Protein AF-A0A7J9KTY6-F1 (afdb_monomer_lite)

Sequence (212 aa):
MNLLRGIGVPESNILMLLNHQPRPLLYDQVRLKEIVEEVKRMGFDSSTKKFIDAVIALSSMSKSTLEKKFDVYRRWGWSDQEIHEAFQRYPMCMAVSEDKIMAVMDFLVNKMGYSSTLVAKQSSILRQSLEKRIVPRALFARELLSQGFTVAGTELQFTHFPPERIQISSLGQVKRLVSEIHELQFRCFISSLELVLFMGGKPLQPLKVPIF

Radius of gyration: 20.95 Å; chains: 1; bounding box: 53×30×50 Å

InterPro domains:
  IPR003690 Transcription termination factor, mitochondrial/chloroplastic [PF02536] (2-149)
  IPR003690 Transcription termination factor, mitochondrial/chloroplastic [PTHR13068] (1-164)
  IPR003690 Transcription termination factor, mitochondrial/chloroplastic [SM00733] (15-45)
  IPR003690 Transcription termination factor, mitochondrial/chloroplastic [SM00733] (49-79)
  IPR003690 Transcription termination factor, mitochondrial/chloroplastic [SM00733] (84-115)
  IPR003690 Transcription termination factor, mitochondrial/chloroplastic [SM00733] (116-150)
  IPR038538 MTERF superfamily, mitochondrial/chloroplastic [G3DSA:1.25.70.10] (1-161)

Organism: Gossypium schwendimanii (NCBI:txid34291)

Foldseek 3Di:
DVVLVVLPQDPVLVVVCCVPPCPLVPDDPPVLVVQLVVLVVLPDDSPDNLSSQLSVLPSVDDPVLLVVVVVLLVVLVDDPVLQSQLCSVGVCLSVADSVLQVVQSCCVCVVLVDRSSLCSNQSVVSVDDCVPQVVVQSVVVVVCVVVPWDLPPPSDNVVDPDRLETEDADPVVVVVVLVVCVVVPCLVVCVPDQRFYDYPNDTDDGPPSDDD

pLDDT: mean 75.25, std 19.62, range [28.59, 97.56]

Structure (mmCIF, N/CA/C/O backbone):
data_AF-A0A7J9KTY6-F1
#
_entry.id   AF-A0A7J9KTY6-F1
#
loop_
_atom_site.group_PDB
_atom_site.id
_atom_site.type_symbol
_atom_site.label_atom_id
_atom_site.label_alt_id
_atom_site.label_comp_id
_atom_site.label_asym_id
_atom_site.label_entity_id
_atom_site.label_seq_id
_atom_site.pdbx_PDB_ins_code
_atom_site.Cartn_x
_atom_site.Cartn_y
_atom_site.Cartn_z
_atom_site.occupancy
_atom_site.B_iso_or_equiv
_atom_site.auth_seq_id
_atom_site.auth_comp_id
_atom_site.auth_asym_id
_atom_site.auth_atom_id
_atom_site.pdbx_PDB_model_num
ATOM 1 N N . MET A 1 1 ? -6.998 6.802 24.868 1.00 61.53 1 MET A N 1
ATOM 2 C CA . MET A 1 1 ? -5.687 6.227 25.258 1.00 61.53 1 MET A CA 1
ATOM 3 C C . MET A 1 1 ? -5.821 4.967 26.110 1.00 61.53 1 MET A C 1
ATOM 5 O O . MET A 1 1 ? -5.199 3.975 25.759 1.00 61.53 1 MET A O 1
ATOM 9 N N . ASN A 1 2 ? -6.677 4.950 27.143 1.00 74.62 2 ASN A N 1
ATOM 10 C CA . ASN A 1 2 ? -6.893 3.764 27.996 1.00 74.62 2 ASN A CA 1
ATOM 11 C C . ASN A 1 2 ? -7.281 2.495 27.220 1.00 74.62 2 ASN A C 1
ATOM 13 O O . ASN A 1 2 ? -6.837 1.411 27.575 1.00 74.62 2 ASN A O 1
ATOM 17 N N . LEU A 1 3 ? -8.034 2.636 26.122 1.00 79.81 3 LEU A N 1
ATOM 18 C CA . LEU A 1 3 ? -8.379 1.520 25.238 1.00 79.81 3 LEU A CA 1
ATOM 19 C C . LEU A 1 3 ? -7.140 0.812 24.660 1.00 79.81 3 LEU A C 1
ATOM 21 O O . LEU A 1 3 ? -7.046 -0.404 24.754 1.00 79.81 3 LEU A O 1
ATOM 25 N N . LEU A 1 4 ? -6.187 1.560 24.090 1.00 81.44 4 LEU A N 1
ATOM 26 C CA . LEU A 1 4 ? -4.990 0.988 23.455 1.00 81.44 4 LEU A CA 1
ATOM 27 C C . LEU A 1 4 ? -4.045 0.359 24.485 1.00 81.44 4 LEU A C 1
ATOM 29 O O . LEU A 1 4 ? -3.486 -0.708 24.247 1.00 81.44 4 LEU A O 1
ATOM 33 N N . ARG A 1 5 ? -3.920 0.984 25.660 1.00 83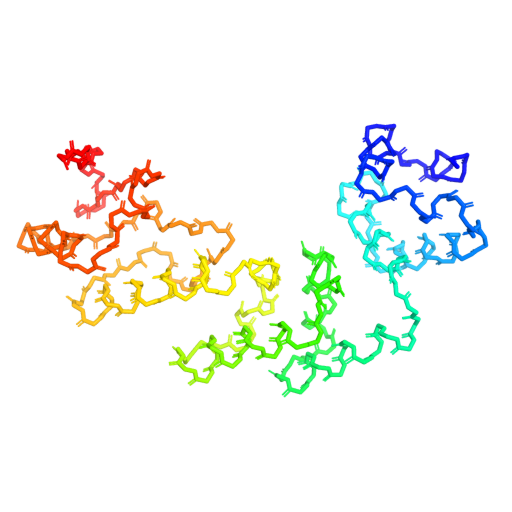.31 5 ARG A N 1
ATOM 34 C CA . ARG A 1 5 ? -3.140 0.420 26.765 1.00 83.31 5 ARG A CA 1
ATOM 35 C C . ARG A 1 5 ? -3.780 -0.865 27.306 1.00 83.31 5 ARG A C 1
ATOM 37 O O . ARG A 1 5 ? -3.078 -1.837 27.550 1.00 83.31 5 ARG A O 1
ATOM 44 N N . GLY A 1 6 ? -5.111 -0.901 27.423 1.00 81.31 6 GLY A N 1
ATOM 45 C CA . GLY A 1 6 ? -5.862 -2.065 27.906 1.00 81.31 6 GLY A CA 1
ATOM 46 C C . GLY A 1 6 ? -5.817 -3.287 26.984 1.00 81.31 6 GLY A C 1
ATOM 47 O O . GLY A 1 6 ? -6.008 -4.403 27.450 1.00 81.31 6 GLY A O 1
ATOM 48 N N . ILE A 1 7 ? -5.526 -3.100 25.694 1.00 82.19 7 ILE A N 1
ATOM 49 C CA . ILE A 1 7 ? -5.339 -4.195 24.724 1.00 82.19 7 ILE A CA 1
ATOM 50 C C . ILE A 1 7 ? -3.858 -4.563 24.518 1.00 82.19 7 ILE A C 1
ATOM 52 O O . ILE A 1 7 ? -3.542 -5.293 23.583 1.00 82.19 7 ILE A O 1
ATOM 56 N N . GLY A 1 8 ? -2.948 -4.036 25.345 1.00 82.06 8 GLY A N 1
ATOM 57 C CA . GLY A 1 8 ? -1.529 -4.391 25.307 1.00 82.06 8 GLY A CA 1
ATOM 58 C C . GLY A 1 8 ? -0.705 -3.704 24.214 1.00 82.06 8 GLY A C 1
ATOM 59 O O . GLY A 1 8 ? 0.365 -4.204 23.875 1.00 82.06 8 GLY A O 1
ATOM 60 N N . VAL A 1 9 ? -1.157 -2.572 23.656 1.00 85.00 9 VAL A N 1
ATOM 61 C CA . VAL A 1 9 ? -0.302 -1.774 22.759 1.00 85.00 9 VAL A CA 1
ATOM 62 C C . VAL A 1 9 ? 0.837 -1.140 23.574 1.00 85.00 9 VAL A C 1
ATOM 64 O O . VAL A 1 9 ? 0.553 -0.451 24.557 1.00 85.00 9 VAL A O 1
ATOM 67 N N . PRO A 1 10 ? 2.112 -1.299 23.163 1.00 87.00 10 PRO A N 1
ATOM 68 C CA . PRO A 1 10 ? 3.249 -0.674 23.832 1.00 87.00 10 PRO A CA 1
ATOM 69 C C . PRO A 1 10 ? 3.149 0.854 23.873 1.00 87.00 10 PRO A C 1
ATOM 71 O O . PRO A 1 10 ? 2.723 1.488 22.907 1.00 87.00 10 PRO A O 1
ATOM 74 N N . GLU A 1 11 ? 3.624 1.473 24.953 1.00 85.25 11 GLU A N 1
ATOM 75 C CA . GLU A 1 11 ? 3.553 2.932 25.121 1.00 85.25 11 GLU A CA 1
ATOM 76 C C . GLU A 1 11 ? 4.295 3.683 23.994 1.00 85.25 11 GLU A C 1
ATOM 78 O O . GLU A 1 11 ? 3.809 4.694 23.492 1.00 85.25 11 GLU A O 1
ATOM 83 N N . SER A 1 12 ? 5.416 3.142 23.502 1.00 85.31 12 SER A N 1
ATOM 84 C CA . SER A 1 12 ? 6.156 3.681 22.347 1.00 85.31 12 SER A CA 1
ATOM 85 C C . SER A 1 12 ? 5.311 3.746 21.067 1.00 85.31 12 SER A C 1
ATOM 87 O O . SER A 1 12 ? 5.390 4.713 20.309 1.00 85.31 12 SER A O 1
ATOM 89 N N . ASN A 1 13 ? 4.455 2.749 20.848 1.00 81.62 13 ASN A N 1
ATOM 90 C CA . ASN A 1 13 ? 3.532 2.676 19.719 1.00 81.62 13 ASN A CA 1
ATOM 91 C C . ASN A 1 13 ? 2.362 3.663 19.879 1.00 81.62 13 ASN A C 1
ATOM 93 O O . ASN A 1 13 ? 1.929 4.277 18.903 1.00 81.62 13 ASN A O 1
ATOM 97 N N . ILE A 1 14 ? 1.886 3.875 21.110 1.00 83.00 14 ILE A N 1
ATOM 98 C CA . ILE A 1 14 ? 0.871 4.894 21.420 1.00 83.00 14 ILE A CA 1
ATOM 99 C C . ILE A 1 14 ? 1.431 6.303 21.166 1.00 83.00 14 ILE A C 1
ATOM 101 O O . ILE A 1 14 ? 0.763 7.124 20.537 1.00 83.00 14 ILE A O 1
ATOM 105 N N . LEU A 1 15 ? 2.673 6.572 21.580 1.00 84.00 15 LEU A N 1
ATOM 106 C CA . LEU A 1 15 ? 3.363 7.835 21.292 1.00 84.00 15 LEU A CA 1
ATOM 107 C C . LEU A 1 15 ? 3.559 8.048 19.786 1.00 84.00 15 LEU A C 1
ATOM 109 O O . LEU A 1 15 ? 3.347 9.149 19.280 1.00 84.00 15 LEU A O 1
ATOM 113 N N . MET A 1 16 ? 3.901 6.990 19.047 1.00 78.31 16 MET A N 1
ATOM 114 C CA . MET A 1 16 ? 4.006 7.038 17.588 1.00 78.31 16 MET A CA 1
ATOM 115 C C . MET A 1 16 ? 2.672 7.430 16.932 1.00 78.31 16 MET A C 1
ATOM 117 O O . MET A 1 16 ? 2.651 8.293 16.053 1.00 78.31 16 MET A O 1
ATOM 121 N N . LEU A 1 17 ? 1.557 6.851 17.387 1.00 77.31 17 LEU A N 1
ATOM 122 C CA . LEU A 1 17 ? 0.218 7.211 16.918 1.00 77.31 17 LEU A CA 1
ATOM 123 C C . LEU A 1 17 ? -0.104 8.688 17.189 1.00 77.31 17 LEU A C 1
ATOM 125 O O . LEU A 1 17 ? -0.587 9.380 16.295 1.00 77.31 17 LEU A O 1
ATOM 129 N N . LEU A 1 18 ? 0.202 9.182 18.392 1.00 79.38 18 LEU A N 1
ATOM 130 C CA . LEU A 1 18 ? -0.029 10.579 18.773 1.00 79.38 18 LEU A CA 1
ATOM 131 C C . LEU A 1 18 ? 0.755 11.563 17.903 1.00 79.38 18 LEU A C 1
ATOM 133 O O . LEU A 1 18 ? 0.202 12.577 17.484 1.00 79.38 18 LEU A O 1
ATOM 137 N N . ASN A 1 19 ? 2.013 11.240 17.604 1.00 76.94 19 ASN A N 1
ATOM 138 C CA . ASN A 1 19 ? 2.888 12.105 16.819 1.00 76.94 19 ASN A CA 1
ATOM 139 C C . ASN A 1 19 ? 2.542 12.108 15.325 1.00 76.94 19 ASN A C 1
ATOM 141 O O . ASN A 1 19 ? 2.694 13.133 14.665 1.00 76.94 19 ASN A O 1
ATOM 145 N N . HIS A 1 20 ? 2.090 10.980 14.771 1.00 70.44 20 HIS A N 1
ATOM 146 C CA . HIS A 1 20 ? 1.785 10.892 13.341 1.00 70.44 20 HIS A CA 1
ATOM 147 C C . HIS A 1 20 ? 0.350 11.275 13.002 1.00 70.44 20 HIS A C 1
ATOM 149 O O . HIS A 1 20 ? 0.117 11.950 11.999 1.00 70.44 20 HIS A O 1
ATOM 155 N N . GLN A 1 21 ? -0.619 10.827 13.798 1.00 72.25 21 GLN A N 1
ATOM 156 C CA . GLN A 1 21 ? -2.028 11.026 13.495 1.00 72.25 21 GLN A CA 1
ATOM 157 C C . GLN A 1 21 ? -2.864 10.990 14.783 1.00 72.25 21 GLN A C 1
ATOM 159 O O . GLN A 1 21 ? -3.448 9.958 15.105 1.00 72.25 21 GLN A O 1
ATOM 16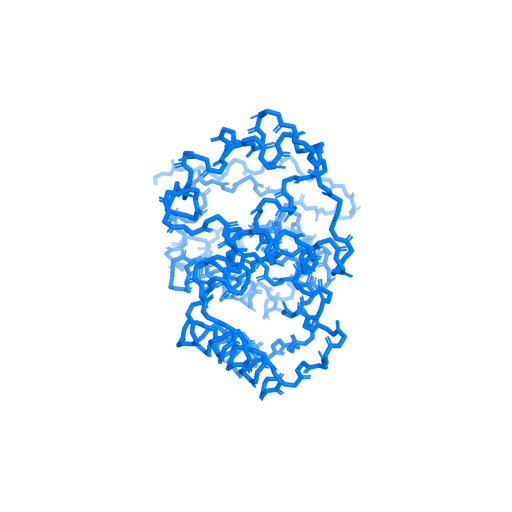4 N N . PRO A 1 22 ? -2.989 12.118 15.510 1.00 71.81 22 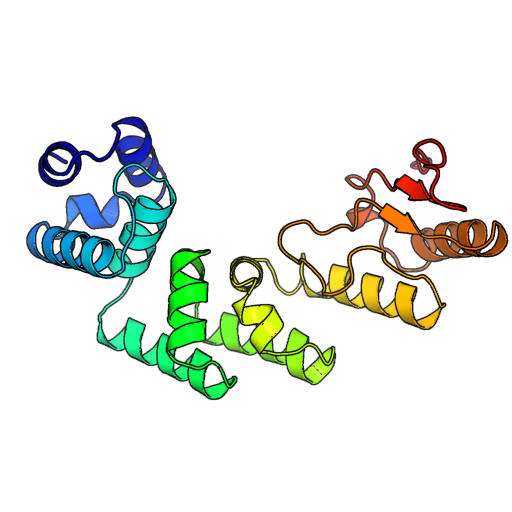PRO A N 1
ATOM 165 C CA . PRO A 1 22 ? -3.730 12.153 16.771 1.00 71.81 22 PRO A CA 1
ATOM 166 C C . PRO A 1 22 ? -5.252 12.125 16.569 1.00 71.81 22 PRO A C 1
ATOM 168 O O . PRO A 1 22 ? -5.988 11.752 17.477 1.00 71.81 22 PRO A O 1
ATOM 171 N N . ARG A 1 23 ? -5.749 12.490 15.376 1.00 73.75 23 ARG A N 1
ATOM 172 C CA . ARG A 1 23 ? -7.190 12.657 15.087 1.00 73.75 23 ARG A CA 1
ATOM 173 C C . ARG A 1 23 ? -8.071 11.457 15.486 1.00 73.75 23 ARG A C 1
ATOM 175 O O . ARG A 1 23 ? -9.104 11.701 16.106 1.00 73.75 23 ARG A O 1
ATOM 182 N N . PRO A 1 24 ? -7.694 10.191 15.211 1.00 65.25 24 PRO A N 1
ATOM 183 C CA . PRO A 1 24 ? -8.485 9.020 15.598 1.00 65.25 24 PRO A CA 1
ATOM 184 C C . PRO A 1 24 ? -8.684 8.883 17.111 1.00 65.25 24 PRO A C 1
ATOM 186 O O . PRO A 1 24 ? -9.676 8.317 17.552 1.00 65.25 24 PRO A O 1
ATOM 189 N N . LEU A 1 25 ? -7.751 9.407 17.914 1.00 67.38 25 LEU A N 1
ATOM 190 C CA . LEU A 1 25 ? -7.814 9.359 19.375 1.00 67.38 25 LEU A CA 1
ATOM 191 C C . LEU A 1 25 ? -8.697 10.461 19.970 1.00 67.38 25 LEU A C 1
ATOM 193 O O . LEU A 1 25 ? -9.075 10.356 21.137 1.00 67.38 25 LEU A O 1
ATOM 197 N N . LEU A 1 26 ? -8.986 11.509 19.193 1.00 69.88 26 LEU A N 1
ATOM 198 C CA . LEU A 1 26 ? -9.636 12.731 19.665 1.00 69.88 26 LEU A CA 1
ATOM 199 C C . LEU A 1 26 ? -11.140 12.778 19.377 1.00 69.88 26 LEU A C 1
ATOM 201 O O . LEU A 1 26 ? -11.860 13.414 20.136 1.00 69.88 26 LEU A O 1
ATOM 205 N N . TYR A 1 27 ? -11.615 12.133 18.306 1.00 63.59 27 TYR A N 1
ATOM 206 C CA . TYR A 1 27 ? -12.976 12.373 17.803 1.00 63.59 27 TYR A CA 1
ATOM 207 C C . TYR A 1 27 ? -13.979 11.232 18.003 1.00 63.59 27 TYR A C 1
ATOM 209 O O . TYR A 1 27 ? -15.167 11.515 18.112 1.00 63.59 27 TYR A O 1
ATOM 217 N N . ASP A 1 28 ? -13.559 9.962 18.049 1.00 74.50 28 ASP A N 1
ATOM 218 C CA . ASP A 1 28 ? -14.527 8.855 18.047 1.00 74.50 28 ASP A CA 1
ATOM 219 C C . ASP A 1 28 ? -13.975 7.578 18.701 1.00 74.50 28 ASP A C 1
ATOM 221 O O . ASP A 1 28 ? -13.312 6.752 18.068 1.00 74.50 28 ASP A O 1
ATOM 225 N N . GLN A 1 29 ? -14.248 7.412 20.000 1.00 79.94 29 GLN A N 1
ATOM 226 C CA . GLN A 1 29 ? -13.807 6.232 20.753 1.00 79.94 29 GLN A CA 1
ATOM 227 C C . GLN A 1 29 ? -14.548 4.951 20.353 1.00 79.94 29 GLN A C 1
ATOM 229 O O . GLN A 1 29 ? -13.969 3.867 20.459 1.00 79.94 29 GLN A O 1
ATOM 234 N N . VAL A 1 30 ? -15.801 5.059 19.895 1.00 85.00 30 VAL A N 1
ATOM 235 C CA . VAL A 1 30 ? -16.607 3.903 19.477 1.00 85.00 30 VAL A CA 1
ATOM 236 C C . VAL A 1 30 ? -16.034 3.344 18.183 1.00 85.00 30 VAL A C 1
ATOM 238 O O . VAL A 1 30 ? -15.648 2.176 18.133 1.00 85.00 30 VAL A O 1
ATOM 241 N N . ARG A 1 31 ? -15.845 4.198 17.176 1.00 83.94 31 ARG A N 1
ATOM 242 C CA . ARG A 1 31 ? -15.228 3.808 15.907 1.00 83.94 31 ARG A CA 1
ATOM 243 C C . ARG A 1 31 ? -13.789 3.346 16.080 1.00 83.94 31 ARG A C 1
ATOM 245 O O . ARG A 1 31 ? -13.378 2.392 15.425 1.00 83.94 31 ARG A O 1
ATOM 252 N N . LEU A 1 32 ? -13.015 3.974 16.968 1.00 86.06 32 LEU A N 1
ATOM 253 C CA . LEU A 1 32 ? -11.663 3.505 17.270 1.00 86.06 32 LEU A CA 1
ATOM 254 C C . LEU A 1 32 ? -11.680 2.074 17.822 1.00 86.06 32 LEU A C 1
ATOM 256 O O . LEU A 1 32 ? -10.848 1.265 17.419 1.00 86.06 32 LEU A O 1
ATOM 260 N N . LYS A 1 33 ? -12.630 1.744 18.707 1.00 88.69 33 LYS A N 1
ATOM 261 C CA . LYS A 1 33 ? -12.798 0.382 19.225 1.00 88.69 33 LYS A CA 1
ATOM 262 C C . LYS A 1 33 ? -13.170 -0.598 18.115 1.00 88.69 33 LYS A C 1
ATOM 264 O O . LYS A 1 33 ? -12.564 -1.661 18.037 1.00 88.69 33 LYS A O 1
ATOM 269 N N . GLU A 1 34 ? -14.097 -0.236 17.232 1.00 90.56 34 GLU A N 1
ATOM 270 C CA . GLU A 1 34 ? -14.452 -1.071 16.078 1.00 90.56 34 GLU A CA 1
ATOM 271 C C . GLU A 1 34 ? -13.252 -1.344 15.164 1.00 90.56 34 GLU A C 1
ATOM 273 O O . GLU A 1 34 ? -13.030 -2.488 14.774 1.00 90.56 34 GLU A O 1
ATOM 278 N N . ILE A 1 35 ? -12.456 -0.313 14.862 1.00 90.75 35 ILE A N 1
ATOM 279 C CA . ILE A 1 35 ? -11.243 -0.434 14.042 1.00 90.75 35 ILE A CA 1
ATOM 280 C C . ILE A 1 35 ? -10.215 -1.327 14.728 1.00 90.75 35 ILE A C 1
ATOM 282 O O . ILE A 1 35 ? -9.640 -2.194 14.085 1.00 90.75 35 ILE A O 1
ATOM 286 N N . VAL A 1 36 ? -9.976 -1.131 16.024 1.00 90.75 36 VAL A N 1
ATOM 287 C CA . VAL A 1 36 ? -9.040 -1.953 16.800 1.00 90.75 36 VAL A CA 1
ATOM 288 C C . VAL A 1 36 ? -9.427 -3.429 16.743 1.00 90.75 36 VAL A C 1
ATOM 290 O O . VAL A 1 36 ? -8.566 -4.275 16.507 1.00 90.75 36 VAL A O 1
ATOM 293 N N . GLU A 1 37 ? -10.707 -3.746 16.936 1.00 91.69 37 GLU A N 1
ATOM 294 C CA . GLU A 1 37 ? -11.184 -5.129 16.877 1.00 91.69 37 GLU A CA 1
ATOM 295 C C . GLU A 1 37 ? -11.129 -5.695 15.452 1.00 91.69 37 GLU A C 1
ATOM 297 O O . GLU A 1 37 ? -10.795 -6.862 15.271 1.00 91.69 37 GLU A O 1
ATOM 302 N N . GLU A 1 38 ? -11.370 -4.872 14.430 1.00 91.38 38 GLU A N 1
ATOM 303 C CA . GLU A 1 38 ? -11.189 -5.270 13.030 1.00 91.38 38 GLU A CA 1
ATOM 304 C C . GLU A 1 38 ? -9.722 -5.575 12.703 1.00 91.38 38 GLU A C 1
ATOM 306 O O . GLU A 1 38 ? -9.416 -6.626 12.147 1.00 91.38 38 GLU A O 1
ATOM 311 N N . VAL A 1 39 ? -8.791 -4.712 13.111 1.00 92.94 39 VAL A N 1
ATOM 312 C CA . VAL A 1 39 ? -7.350 -4.917 12.900 1.00 92.94 39 VAL A CA 1
ATOM 313 C C . VAL A 1 39 ? -6.871 -6.195 13.603 1.00 92.94 39 VAL A C 1
ATOM 315 O O . VAL A 1 39 ? -6.078 -6.944 13.034 1.00 92.94 39 VAL A O 1
ATOM 318 N N . LYS A 1 40 ? -7.393 -6.508 14.797 1.00 91.88 40 LYS A N 1
ATOM 319 C CA . LYS A 1 40 ? -7.132 -7.798 15.459 1.00 91.88 40 LYS A CA 1
ATOM 320 C C . LYS A 1 40 ? -7.692 -8.980 14.667 1.00 91.88 40 LYS A C 1
ATOM 322 O O . LYS A 1 40 ? -6.979 -9.961 14.478 1.00 91.88 40 LYS A O 1
ATOM 327 N N . ARG A 1 41 ? -8.939 -8.892 14.182 1.00 92.31 41 ARG A N 1
ATOM 328 C CA . ARG A 1 41 ? -9.552 -9.934 13.332 1.00 92.31 41 ARG A CA 1
ATOM 329 C C . ARG A 1 41 ? -8.746 -10.190 12.061 1.00 92.31 41 ARG A C 1
ATOM 331 O O . ARG A 1 41 ? -8.640 -11.331 11.634 1.00 92.31 41 ARG A O 1
ATOM 338 N N . MET A 1 42 ? -8.136 -9.149 11.499 1.00 89.69 42 MET A N 1
ATOM 339 C CA . MET A 1 42 ? -7.243 -9.240 10.340 1.00 89.69 42 MET A CA 1
ATOM 340 C C . MET A 1 42 ? -5.859 -9.841 10.663 1.00 89.69 42 MET A C 1
ATOM 342 O O . MET A 1 42 ? -5.012 -9.917 9.774 1.00 89.69 42 MET A O 1
ATOM 346 N N . GLY A 1 43 ? -5.610 -10.265 11.907 1.00 91.19 43 GLY A N 1
ATOM 347 C CA . GLY A 1 43 ? -4.411 -11.009 12.303 1.00 91.19 43 GLY A CA 1
ATOM 348 C C . GLY A 1 43 ? -3.205 -10.148 12.682 1.00 91.19 43 GLY A C 1
ATOM 349 O O . GLY A 1 43 ? -2.091 -10.662 12.761 1.00 91.19 43 GLY A O 1
ATOM 350 N N . PHE A 1 44 ? -3.384 -8.845 12.915 1.00 93.00 44 PHE A N 1
ATOM 351 C CA . PHE A 1 44 ? -2.281 -7.993 13.362 1.00 93.00 44 PHE A CA 1
ATOM 352 C C . PHE A 1 44 ? -1.998 -8.175 14.855 1.00 93.00 44 PHE A C 1
ATOM 354 O O . PHE A 1 44 ? -2.883 -8.020 15.695 1.00 93.00 44 PHE A O 1
ATOM 361 N N . ASP A 1 45 ? -0.727 -8.396 15.186 1.00 90.56 45 ASP A N 1
ATOM 362 C CA . ASP A 1 45 ? -0.245 -8.383 16.566 1.00 90.56 45 ASP A CA 1
ATOM 363 C C . ASP A 1 45 ? -0.182 -6.944 17.105 1.00 90.56 45 ASP A C 1
ATOM 365 O O . ASP A 1 45 ? 0.569 -6.107 16.586 1.00 90.56 45 ASP A O 1
ATOM 369 N N . SER A 1 46 ? -0.937 -6.681 18.178 1.00 89.44 46 SER A N 1
ATOM 370 C CA . SER A 1 46 ? -1.041 -5.394 18.878 1.00 89.44 46 SER A CA 1
ATOM 371 C C . SER A 1 46 ? 0.280 -4.855 19.424 1.00 89.44 46 SER A C 1
ATOM 373 O O . SER A 1 46 ? 0.396 -3.650 19.663 1.00 89.44 46 SER A O 1
ATOM 375 N N . SER A 1 47 ? 1.291 -5.710 19.588 1.00 87.50 47 SER A N 1
ATOM 376 C CA . SER A 1 47 ? 2.634 -5.307 20.006 1.00 87.50 47 SER A CA 1
ATOM 377 C C . SER A 1 47 ? 3.431 -4.613 18.890 1.00 87.50 47 SER A C 1
ATOM 379 O O . SER A 1 47 ? 4.385 -3.874 19.147 1.00 87.50 47 SER A O 1
ATOM 381 N N . THR A 1 48 ? 3.032 -4.801 17.629 1.00 88.38 48 THR A N 1
ATOM 382 C CA . THR A 1 48 ? 3.830 -4.389 16.472 1.00 88.38 48 THR A CA 1
ATOM 383 C C . THR A 1 48 ? 3.490 -2.987 15.978 1.00 88.38 48 THR A C 1
ATOM 385 O O . THR A 1 48 ? 2.357 -2.516 16.055 1.00 88.38 48 THR A O 1
ATOM 388 N N . LYS A 1 49 ? 4.465 -2.330 15.342 1.00 87.00 49 LYS A N 1
ATOM 389 C CA . LYS A 1 49 ? 4.223 -1.074 14.616 1.00 87.00 49 LYS A CA 1
ATOM 390 C C . LYS A 1 49 ? 3.168 -1.228 13.512 1.00 87.00 49 LYS A C 1
ATOM 392 O O . LYS A 1 49 ? 2.384 -0.312 13.285 1.00 87.00 49 LYS A O 1
ATOM 397 N N . LYS A 1 50 ? 3.122 -2.390 12.849 1.00 91.12 50 LYS A N 1
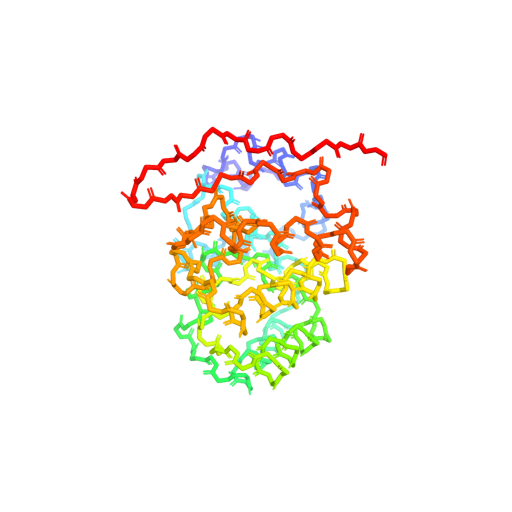ATOM 398 C CA . LYS A 1 50 ? 2.154 -2.670 11.778 1.00 91.12 50 LYS A CA 1
ATOM 399 C C . LYS A 1 50 ? 0.711 -2.569 12.267 1.00 91.12 50 LYS A C 1
ATOM 401 O O . LYS A 1 50 ? -0.130 -2.064 11.537 1.00 91.12 50 LYS A O 1
ATOM 406 N N . PHE A 1 51 ? 0.439 -2.967 13.508 1.00 91.44 51 PHE A N 1
ATOM 407 C CA . PHE A 1 51 ? -0.875 -2.774 14.114 1.00 91.44 51 PHE A CA 1
ATOM 408 C C . PHE A 1 51 ? -1.267 -1.294 14.170 1.00 91.44 51 PHE A C 1
ATOM 410 O O . PHE A 1 51 ? -2.375 -0.931 13.785 1.00 91.44 51 PHE A O 1
ATOM 417 N N . ILE A 1 52 ? -0.342 -0.420 14.572 1.00 89.25 52 ILE A N 1
ATOM 418 C CA . ILE A 1 52 ? -0.588 1.027 14.599 1.00 89.25 52 ILE A CA 1
ATOM 419 C C . ILE A 1 52 ? -0.774 1.587 13.197 1.00 89.25 52 ILE A C 1
ATOM 421 O O . ILE A 1 52 ? -1.721 2.334 12.972 1.00 89.25 52 ILE A O 1
ATOM 425 N N . ASP A 1 53 ? 0.075 1.197 12.248 1.00 89.81 53 ASP A N 1
ATOM 426 C CA . ASP A 1 53 ? -0.061 1.612 10.852 1.00 89.81 53 ASP A CA 1
ATOM 427 C C . ASP A 1 53 ? -1.430 1.193 10.276 1.00 89.81 53 ASP A C 1
ATOM 429 O O . ASP A 1 53 ? -2.061 1.974 9.565 1.00 89.81 53 ASP A O 1
ATOM 433 N N . ALA A 1 54 ? -1.935 0.004 10.626 1.00 93.00 54 ALA A N 1
ATOM 434 C CA . ALA A 1 54 ? -3.262 -0.468 10.225 1.00 93.00 54 ALA A CA 1
ATOM 435 C C . ALA A 1 54 ? -4.391 0.342 10.876 1.00 93.00 54 ALA A C 1
ATOM 437 O O . ALA A 1 54 ? -5.308 0.786 10.182 1.00 93.00 54 ALA A O 1
ATOM 438 N N . VAL A 1 55 ? -4.298 0.613 12.182 1.00 90.81 55 VAL A N 1
ATOM 439 C CA . VAL A 1 55 ? -5.257 1.476 12.890 1.00 90.81 55 VAL A CA 1
ATOM 440 C C . VAL A 1 55 ? -5.276 2.880 12.278 1.00 90.81 55 VAL A C 1
ATOM 442 O O . VAL A 1 55 ? -6.352 3.430 12.043 1.00 90.81 55 VAL A O 1
ATOM 445 N N . ILE A 1 56 ? -4.115 3.458 11.956 1.00 88.12 56 ILE A N 1
ATOM 446 C CA . ILE A 1 56 ? -4.003 4.766 11.290 1.00 88.12 56 ILE A CA 1
ATOM 447 C C . ILE A 1 56 ? -4.644 4.723 9.902 1.00 88.12 56 ILE A C 1
ATOM 449 O O . ILE A 1 56 ? -5.446 5.599 9.570 1.00 88.12 56 ILE A O 1
ATOM 453 N N . ALA A 1 57 ? -4.327 3.705 9.101 1.00 90.62 57 ALA A N 1
ATOM 454 C CA . ALA A 1 57 ? -4.871 3.569 7.758 1.00 90.62 57 ALA A CA 1
ATOM 455 C C . ALA A 1 57 ? -6.404 3.506 7.796 1.00 90.62 57 ALA A C 1
ATOM 457 O O . ALA A 1 57 ? -7.061 4.343 7.178 1.00 90.62 57 ALA A O 1
ATOM 458 N N . LEU A 1 58 ? -6.984 2.601 8.588 1.00 91.00 58 LEU A N 1
ATOM 459 C CA . LEU A 1 58 ? -8.437 2.415 8.645 1.00 91.00 58 LEU A CA 1
ATOM 460 C C . LEU A 1 58 ? -9.170 3.587 9.310 1.00 91.00 58 LEU A C 1
ATOM 462 O O . LEU A 1 58 ? -10.277 3.937 8.908 1.00 91.00 58 LEU A O 1
ATOM 466 N N . SER A 1 59 ? -8.555 4.254 10.286 1.00 87.94 59 SER A N 1
ATOM 467 C CA . SER A 1 59 ? -9.162 5.431 10.929 1.00 87.94 59 SER A CA 1
ATOM 468 C C . SER A 1 59 ? -9.231 6.660 10.028 1.00 87.94 59 SER A C 1
ATOM 470 O O . SER A 1 59 ? -10.059 7.543 10.258 1.00 87.94 59 SER A O 1
ATOM 472 N N . SER A 1 60 ? -8.415 6.712 8.974 1.00 84.94 60 SER A N 1
ATOM 473 C CA . SER A 1 60 ? -8.418 7.817 8.015 1.00 84.94 60 SER A CA 1
ATOM 474 C C . SER A 1 60 ? -9.556 7.762 6.988 1.00 84.94 60 SER A C 1
ATOM 476 O O . SER A 1 60 ? -9.733 8.722 6.240 1.00 84.94 60 SER A O 1
ATOM 478 N N . MET A 1 61 ? -10.345 6.680 6.943 1.00 87.94 61 MET A N 1
ATOM 479 C CA . MET A 1 61 ? -11.348 6.474 5.894 1.00 87.94 61 MET A CA 1
ATOM 480 C C . MET A 1 61 ? -12.601 5.739 6.377 1.00 87.94 61 MET A C 1
ATOM 482 O O . MET A 1 61 ? -12.607 5.090 7.421 1.00 87.94 61 MET A O 1
ATOM 486 N N . SER A 1 62 ? -13.697 5.874 5.632 1.00 88.94 62 SER A N 1
ATOM 487 C CA . SER A 1 62 ? -14.932 5.126 5.901 1.00 88.94 62 SER A CA 1
ATOM 488 C C . SER A 1 62 ? -14.837 3.687 5.377 1.00 88.94 62 SER A C 1
ATOM 490 O O . SER A 1 62 ? -14.023 3.410 4.497 1.00 88.94 62 SER A O 1
ATOM 492 N N . LYS A 1 63 ? -15.715 2.786 5.844 1.00 88.44 63 LYS A N 1
ATOM 493 C CA . LYS A 1 63 ? -15.834 1.425 5.282 1.00 88.44 63 LYS A CA 1
ATOM 494 C C . LYS A 1 63 ? -16.117 1.452 3.773 1.00 88.44 63 LYS A C 1
ATOM 496 O O . LYS A 1 63 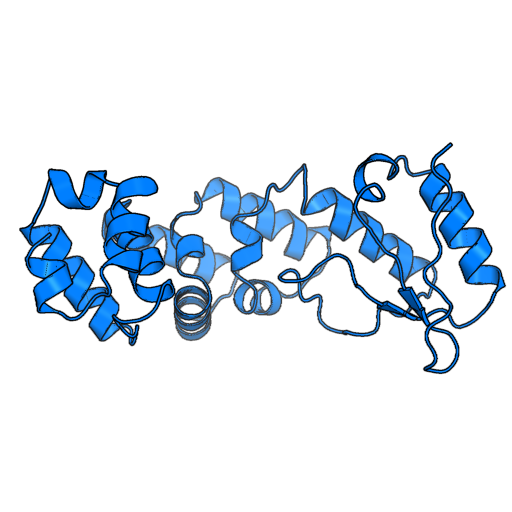? -15.475 0.736 3.023 1.00 88.44 63 LYS A O 1
ATOM 501 N N . SER A 1 64 ? -16.992 2.352 3.312 1.00 92.06 64 SER A N 1
ATOM 502 C CA . SER A 1 64 ? -17.269 2.526 1.875 1.00 92.06 64 SER A CA 1
ATOM 503 C C . SER A 1 64 ? -16.025 2.955 1.089 1.00 92.06 64 SER A C 1
ATOM 505 O O . SER A 1 64 ? -15.794 2.480 -0.018 1.00 92.06 64 SER A O 1
ATOM 507 N N . THR A 1 65 ? -15.198 3.832 1.661 1.00 92.62 65 THR A N 1
ATOM 508 C CA . THR A 1 65 ? -13.931 4.242 1.042 1.00 92.62 65 THR A CA 1
ATOM 509 C C . THR A 1 65 ? -12.928 3.089 0.992 1.00 92.62 65 THR A C 1
ATOM 511 O O . THR A 1 65 ? -12.193 2.979 0.018 1.00 92.62 65 THR A O 1
ATOM 514 N N . LEU A 1 66 ? -12.892 2.236 2.019 1.00 92.12 66 LEU A N 1
ATOM 515 C CA . LEU A 1 66 ? -12.042 1.047 2.032 1.00 92.12 66 LEU A CA 1
ATOM 516 C C . LEU A 1 66 ? -12.444 0.064 0.922 1.00 92.12 66 LEU A C 1
ATOM 518 O O . LEU A 1 66 ? -11.580 -0.353 0.158 1.00 92.12 66 LEU A O 1
ATOM 522 N N . GLU A 1 67 ? -13.740 -0.222 0.771 1.00 93.38 67 GLU A N 1
ATOM 523 C CA . GLU A 1 67 ? -14.238 -1.102 -0.298 1.00 93.38 67 GLU A CA 1
ATOM 524 C C . GLU A 1 67 ? -13.889 -0.571 -1.692 1.00 93.38 67 GLU A C 1
ATOM 526 O O . GLU A 1 67 ? -13.362 -1.310 -2.520 1.00 93.38 67 GLU A O 1
ATOM 531 N N . LYS A 1 68 ? -14.045 0.740 -1.929 1.00 94.81 68 LYS A N 1
ATOM 532 C CA . LYS A 1 68 ? -13.616 1.360 -3.196 1.00 94.81 68 LYS A CA 1
ATOM 533 C C . LYS A 1 68 ? -12.128 1.146 -3.480 1.00 94.81 68 LYS A C 1
ATOM 535 O O . LYS A 1 68 ? -11.746 0.933 -4.628 1.00 94.81 68 LYS A O 1
ATOM 540 N N . LYS A 1 69 ? -11.270 1.165 -2.453 1.00 93.38 69 LYS A N 1
ATOM 541 C CA . LYS A 1 69 ? -9.838 0.867 -2.623 1.00 93.38 69 LYS A CA 1
ATOM 542 C C . LYS A 1 69 ? -9.597 -0.595 -2.960 1.00 93.38 69 LYS A C 1
ATOM 544 O O . LYS A 1 69 ? -8.767 -0.867 -3.824 1.00 93.38 69 LYS A O 1
ATOM 549 N N . PHE A 1 70 ? -10.310 -1.520 -2.321 1.00 95.00 70 PHE A N 1
ATOM 550 C CA . PHE A 1 70 ? -10.250 -2.933 -2.693 1.00 95.00 70 PHE A CA 1
ATOM 551 C C . PHE A 1 70 ? -10.669 -3.134 -4.149 1.00 95.00 70 PHE A C 1
ATOM 553 O O . PHE A 1 70 ? -9.951 -3.800 -4.889 1.00 95.00 70 PHE A O 1
ATOM 560 N N . ASP A 1 71 ? -11.729 -2.467 -4.606 1.00 96.62 71 ASP A N 1
ATOM 561 C CA . ASP A 1 71 ? -12.156 -2.521 -6.006 1.00 96.62 71 ASP A CA 1
ATOM 562 C C . ASP A 1 71 ? -11.101 -1.973 -6.971 1.00 96.62 71 ASP A C 1
ATOM 564 O O . ASP A 1 71 ? -10.881 -2.547 -8.040 1.00 96.62 71 ASP A O 1
ATOM 568 N N . VAL A 1 72 ? -10.391 -0.902 -6.600 1.00 96.69 72 VAL A N 1
ATOM 569 C CA . VAL A 1 72 ? -9.254 -0.405 -7.390 1.00 96.69 72 VAL A CA 1
ATOM 570 C C . VAL A 1 72 ? -8.173 -1.479 -7.517 1.00 96.69 72 VAL A C 1
ATOM 572 O O . VAL A 1 72 ? -7.698 -1.719 -8.625 1.00 96.69 72 VAL A O 1
ATOM 575 N N . TYR A 1 73 ? -7.803 -2.163 -6.433 1.00 96.75 73 TYR A N 1
ATOM 576 C CA . TYR A 1 73 ? -6.812 -3.242 -6.500 1.00 96.75 73 TYR A CA 1
ATOM 577 C C . TYR A 1 73 ? -7.305 -4.446 -7.317 1.00 96.75 73 TYR A C 1
ATOM 579 O O . TYR A 1 73 ? -6.558 -4.960 -8.152 1.00 96.75 73 TYR A O 1
ATOM 587 N N . ARG A 1 74 ? -8.578 -4.838 -7.170 1.00 97.56 74 ARG A N 1
ATOM 588 C CA . ARG A 1 74 ? -9.207 -5.899 -7.978 1.00 97.56 74 ARG A CA 1
ATOM 589 C C . ARG A 1 74 ? -9.187 -5.575 -9.469 1.00 97.56 74 ARG A C 1
ATOM 591 O O . ARG A 1 74 ? -8.887 -6.443 -10.282 1.00 97.56 74 ARG A O 1
ATOM 598 N N . ARG A 1 75 ? -9.429 -4.315 -9.850 1.00 96.81 75 ARG A N 1
ATOM 599 C CA . ARG A 1 75 ? -9.321 -3.853 -11.248 1.00 96.81 75 ARG A CA 1
ATOM 600 C C . ARG A 1 75 ? -7.916 -4.000 -11.830 1.00 96.81 75 ARG A C 1
ATOM 602 O O . ARG A 1 75 ? -7.784 -4.131 -13.042 1.00 96.81 75 ARG A O 1
ATOM 609 N N . TRP A 1 76 ? -6.887 -3.988 -10.989 1.00 96.25 76 TRP A N 1
ATOM 610 C CA . TRP A 1 76 ? -5.508 -4.287 -11.379 1.00 96.25 76 TRP A CA 1
ATOM 611 C C . TRP A 1 76 ? -5.163 -5.779 -11.293 1.00 96.25 76 TRP A C 1
ATOM 613 O O . TRP A 1 76 ? -3.995 -6.150 -11.409 1.00 96.25 76 TRP A O 1
ATOM 623 N N . GLY A 1 77 ? -6.163 -6.641 -11.113 1.00 96.06 77 GLY A N 1
ATOM 624 C CA . GLY A 1 77 ? -6.017 -8.090 -11.120 1.00 96.06 77 GLY A CA 1
ATOM 625 C C . GLY A 1 77 ? -5.578 -8.692 -9.790 1.00 96.06 77 GLY A C 1
ATOM 626 O O . GLY A 1 77 ? -5.205 -9.859 -9.781 1.00 96.06 77 GLY A O 1
ATOM 627 N N . TRP A 1 78 ? -5.597 -7.936 -8.686 1.00 97.25 78 TRP A N 1
ATOM 628 C CA . TRP A 1 78 ? -5.303 -8.519 -7.375 1.00 97.25 78 TRP A CA 1
ATOM 629 C C . TRP A 1 78 ? -6.498 -9.338 -6.887 1.00 97.25 78 TRP A C 1
ATOM 631 O O . TRP A 1 78 ? -7.634 -8.862 -6.876 1.00 97.25 78 TRP A O 1
ATOM 641 N N . SER A 1 79 ? -6.225 -10.555 -6.436 1.00 97.19 79 SER A N 1
ATOM 642 C CA . SER A 1 79 ? -7.163 -11.370 -5.667 1.00 97.19 79 SER A CA 1
ATOM 643 C C . SER A 1 79 ? -7.393 -10.787 -4.268 1.00 97.19 79 SER A C 1
ATOM 645 O O . SER A 1 79 ? -6.548 -10.063 -3.734 1.00 97.19 79 SER A O 1
ATOM 647 N N . ASP A 1 80 ? -8.506 -11.147 -3.622 1.00 95.38 80 ASP A N 1
ATOM 648 C CA . ASP A 1 80 ? -8.767 -10.742 -2.230 1.00 95.38 80 ASP A CA 1
ATOM 649 C C . ASP A 1 80 ? -7.647 -11.209 -1.281 1.00 95.38 80 ASP A C 1
ATOM 651 O O . ASP A 1 80 ? -7.282 -10.494 -0.347 1.00 95.38 80 ASP A O 1
ATOM 655 N N . GLN A 1 81 ? -7.036 -12.364 -1.570 1.00 95.88 81 GLN A N 1
ATOM 656 C CA . GLN A 1 81 ? -5.877 -12.868 -0.837 1.00 95.88 81 GLN A CA 1
ATOM 657 C C . GLN A 1 81 ? -4.649 -11.962 -1.014 1.00 95.88 81 GLN A C 1
ATOM 659 O O . GLN A 1 81 ? -4.025 -11.580 -0.027 1.00 95.88 81 GLN A O 1
ATOM 664 N N . GLU A 1 82 ? -4.315 -11.558 -2.244 1.00 96.31 82 GLU A N 1
ATOM 665 C CA . GLU A 1 82 ? -3.195 -10.637 -2.496 1.00 96.31 82 GLU A CA 1
ATOM 666 C C . GLU A 1 82 ? -3.424 -9.269 -1.849 1.00 96.31 82 GLU A C 1
ATOM 668 O O . GLU A 1 82 ? -2.487 -8.685 -1.304 1.00 96.31 82 GLU A O 1
ATOM 673 N N . ILE A 1 83 ? -4.662 -8.765 -1.862 1.00 96.44 83 ILE A N 1
ATOM 674 C CA . ILE A 1 83 ? -5.038 -7.522 -1.178 1.00 96.44 83 ILE A CA 1
ATOM 675 C C . ILE A 1 83 ? -4.821 -7.662 0.331 1.00 96.44 83 ILE A C 1
ATOM 677 O O . ILE A 1 83 ? -4.207 -6.789 0.953 1.00 96.44 83 ILE A O 1
ATOM 681 N N . HIS A 1 84 ? -5.287 -8.766 0.916 1.00 94.38 84 HIS A N 1
ATOM 682 C CA . HIS A 1 84 ? -5.129 -9.039 2.338 1.00 94.38 84 HIS A CA 1
ATOM 683 C C . HIS A 1 84 ? -3.649 -9.144 2.732 1.00 94.38 84 HIS A C 1
ATOM 685 O O . HIS A 1 84 ? -3.202 -8.475 3.665 1.00 94.38 84 HIS A O 1
ATOM 691 N N . GLU A 1 85 ? -2.851 -9.898 1.976 1.00 94.38 85 GLU A N 1
ATOM 692 C CA . GLU A 1 85 ? -1.410 -10.028 2.200 1.00 94.38 85 GLU A CA 1
ATOM 693 C C . GLU A 1 85 ? -0.663 -8.701 2.015 1.00 94.38 85 GLU A C 1
ATOM 695 O O . GLU A 1 85 ? 0.242 -8.374 2.789 1.00 94.38 85 GLU A O 1
ATOM 700 N N . ALA A 1 86 ? -1.033 -7.910 1.005 1.00 94.69 86 ALA A N 1
ATOM 701 C CA . ALA A 1 86 ? -0.476 -6.583 0.769 1.00 94.69 86 ALA A CA 1
ATOM 702 C C . ALA A 1 86 ? -0.755 -5.641 1.946 1.00 94.69 86 ALA A C 1
ATOM 704 O O . ALA A 1 86 ? 0.136 -4.878 2.339 1.00 94.69 86 ALA A O 1
ATOM 705 N N . PHE A 1 87 ? -1.961 -5.712 2.516 1.00 94.56 87 PHE A N 1
ATOM 706 C CA . PHE A 1 87 ? -2.354 -4.945 3.693 1.00 94.56 87 PHE A CA 1
ATOM 707 C C . PHE A 1 87 ? -1.614 -5.414 4.951 1.00 94.56 87 PHE A C 1
ATOM 709 O O . PHE A 1 87 ? -1.037 -4.587 5.654 1.00 94.56 87 PHE A O 1
ATOM 716 N N . GLN A 1 88 ? -1.530 -6.723 5.202 1.00 93.00 88 GLN A N 1
ATOM 717 C CA . GLN A 1 88 ? -0.763 -7.281 6.324 1.00 93.00 88 GLN A CA 1
ATOM 718 C C . GLN A 1 88 ? 0.726 -6.924 6.264 1.00 93.00 88 GLN A C 1
ATOM 720 O O . GLN A 1 88 ? 1.365 -6.656 7.289 1.00 93.00 88 GLN A O 1
ATOM 725 N N . ARG A 1 89 ? 1.298 -6.903 5.057 1.00 91.56 89 ARG A N 1
ATOM 726 C CA . ARG A 1 89 ? 2.702 -6.544 4.844 1.00 91.56 89 ARG A CA 1
ATOM 727 C C . ARG A 1 89 ? 2.945 -5.052 5.036 1.00 91.56 89 ARG A C 1
ATOM 729 O O . ARG A 1 89 ? 3.933 -4.682 5.670 1.00 91.56 89 ARG A O 1
ATOM 736 N N . TYR A 1 90 ? 2.069 -4.207 4.495 1.00 92.06 90 TYR A N 1
ATOM 737 C CA . TYR A 1 90 ? 2.213 -2.756 4.560 1.00 92.06 90 TYR A CA 1
ATOM 738 C C . TYR A 1 90 ? 0.850 -2.047 4.622 1.00 92.06 90 TYR A C 1
ATOM 740 O O . TYR A 1 90 ? 0.334 -1.617 3.589 1.00 92.06 90 TYR A O 1
ATOM 748 N N . PRO A 1 91 ? 0.284 -1.827 5.822 1.00 93.50 91 PRO A N 1
ATOM 749 C CA . PRO A 1 91 ? -1.088 -1.326 5.960 1.00 93.50 91 PRO A CA 1
ATOM 750 C C . PRO A 1 91 ? -1.327 0.047 5.330 1.00 93.50 91 PRO A C 1
ATOM 752 O O . PRO A 1 91 ? -2.409 0.361 4.833 1.00 93.50 91 PRO A O 1
ATOM 755 N N . MET A 1 92 ? -0.277 0.867 5.293 1.00 91.50 92 MET A N 1
ATOM 756 C CA . MET A 1 92 ? -0.319 2.206 4.717 1.00 91.50 92 MET A CA 1
ATOM 757 C C . MET A 1 92 ? -0.531 2.215 3.196 1.00 91.50 92 MET A C 1
ATOM 759 O O . MET A 1 92 ? -0.745 3.293 2.646 1.00 91.50 92 MET A O 1
ATOM 763 N N . CYS A 1 93 ? -0.535 1.062 2.512 1.00 93.19 93 CYS A N 1
ATOM 764 C CA . CYS A 1 93 ? -1.001 0.975 1.125 1.00 93.19 93 CYS A CA 1
ATOM 765 C C . CYS A 1 93 ? -2.475 1.398 0.988 1.00 93.19 93 CYS A C 1
ATOM 767 O O . CYS A 1 93 ? -2.843 2.016 -0.006 1.00 93.19 93 CYS A O 1
ATOM 769 N N . MET A 1 94 ? -3.305 1.173 2.014 1.00 93.00 94 MET A N 1
ATOM 770 C CA . MET A 1 94 ? -4.712 1.595 2.013 1.00 93.00 94 MET A CA 1
ATOM 771 C C . MET A 1 94 ? -4.874 3.097 2.253 1.00 93.00 94 MET A C 1
ATOM 773 O O . MET A 1 94 ? -5.876 3.681 1.861 1.00 93.00 94 MET A O 1
ATOM 777 N N . ALA A 1 95 ? -3.882 3.767 2.840 1.00 90.44 95 ALA A N 1
ATOM 778 C CA . ALA A 1 95 ? -3.925 5.214 3.057 1.00 90.44 95 ALA A CA 1
ATOM 779 C C . ALA A 1 95 ? -3.614 6.034 1.784 1.00 90.44 95 ALA A C 1
ATOM 781 O O . ALA A 1 95 ? -3.751 7.257 1.788 1.00 90.44 95 ALA A O 1
ATOM 782 N N . VAL A 1 96 ? -3.183 5.389 0.695 1.00 92.31 96 VAL A N 1
ATOM 783 C CA . VAL A 1 96 ? -2.857 6.042 -0.583 1.00 92.31 96 VAL A CA 1
ATOM 784 C C . VAL A 1 96 ? -4.143 6.396 -1.340 1.00 92.31 96 VAL A C 1
ATOM 786 O O . VAL A 1 96 ? -5.113 5.640 -1.296 1.00 92.31 96 VAL A O 1
ATOM 789 N N . SER A 1 97 ? -4.193 7.547 -2.022 1.00 92.69 97 SER A N 1
ATOM 790 C CA . SER A 1 97 ? -5.364 7.933 -2.827 1.00 92.69 97 SER A CA 1
ATOM 791 C C . SER A 1 97 ? -5.558 7.012 -4.038 1.00 92.69 97 SER A C 1
ATOM 793 O O . SER A 1 97 ? -4.601 6.433 -4.549 1.00 92.69 97 SER A O 1
ATOM 795 N N . GLU A 1 98 ? -6.800 6.889 -4.507 1.00 94.88 98 GLU A N 1
ATOM 796 C CA . GLU A 1 98 ? -7.142 6.052 -5.667 1.00 94.88 98 GLU A CA 1
ATOM 797 C C . GLU A 1 98 ? -6.387 6.512 -6.923 1.00 94.88 98 GLU A C 1
ATOM 799 O O . GLU A 1 98 ? -5.711 5.704 -7.554 1.00 94.88 98 GLU A O 1
ATOM 804 N N . ASP A 1 99 ? -6.372 7.820 -7.206 1.00 95.44 99 ASP A N 1
ATOM 805 C CA . ASP A 1 99 ? -5.634 8.404 -8.339 1.00 95.44 99 ASP A CA 1
ATOM 806 C C . ASP A 1 99 ? -4.144 8.059 -8.307 1.00 95.44 99 ASP A C 1
ATOM 808 O O . ASP A 1 99 ? -3.523 7.757 -9.327 1.00 95.44 99 ASP A O 1
ATOM 812 N N . LYS A 1 100 ? -3.555 8.072 -7.109 1.00 95.38 100 LYS A N 1
ATOM 813 C CA . LYS A 1 100 ? -2.146 7.751 -6.920 1.00 95.38 100 LYS A CA 1
ATOM 814 C C . LYS A 1 100 ? -1.878 6.269 -7.169 1.00 95.38 100 LYS A C 1
ATOM 816 O O . LYS A 1 100 ? -0.872 5.956 -7.803 1.00 95.38 100 LYS A O 1
ATOM 821 N N . ILE A 1 101 ? -2.753 5.378 -6.698 1.00 95.94 101 ILE A N 1
ATOM 822 C CA . ILE A 1 101 ? -2.663 3.939 -6.980 1.00 95.94 101 ILE A CA 1
ATOM 823 C C . ILE A 1 101 ? -2.746 3.716 -8.491 1.00 95.94 101 ILE A C 1
ATOM 825 O O . ILE A 1 101 ? -1.850 3.096 -9.057 1.00 95.94 101 ILE A O 1
ATOM 829 N N . MET A 1 102 ? -3.748 4.298 -9.154 1.00 96.75 102 MET A N 1
ATOM 830 C CA . MET A 1 102 ? -3.928 4.198 -10.605 1.00 96.75 102 MET A CA 1
ATOM 831 C C . MET A 1 102 ? -2.692 4.677 -11.374 1.00 96.75 102 MET A C 1
ATOM 833 O O . MET A 1 102 ? -2.219 3.972 -12.259 1.00 96.75 102 MET A O 1
ATOM 837 N N . ALA A 1 103 ? -2.124 5.831 -11.009 1.00 96.88 103 ALA A N 1
ATOM 838 C CA . ALA A 1 103 ? -0.948 6.384 -11.678 1.00 96.88 103 ALA A CA 1
ATOM 839 C C . ALA A 1 103 ? 0.316 5.525 -11.488 1.00 96.88 103 ALA A C 1
ATOM 841 O O . ALA A 1 103 ? 1.112 5.370 -12.415 1.00 96.88 103 ALA A O 1
ATOM 842 N N . VAL A 1 104 ? 0.520 4.965 -10.289 1.00 94.62 104 VAL A N 1
ATOM 843 C CA . VAL A 1 104 ? 1.658 4.070 -10.021 1.00 94.62 104 VAL A CA 1
ATOM 844 C C . VAL A 1 104 ? 1.502 2.755 -10.779 1.00 94.62 104 VAL A C 1
ATOM 846 O O . VAL A 1 104 ? 2.466 2.298 -11.393 1.00 94.62 104 VAL A O 1
ATOM 849 N N . MET A 1 105 ? 0.305 2.169 -10.765 1.00 95.56 105 MET A N 1
ATOM 850 C CA . MET A 1 105 ? 0.026 0.914 -11.455 1.00 95.56 105 MET A CA 1
ATOM 851 C C . MET A 1 105 ? 0.109 1.064 -12.976 1.00 95.56 105 MET A C 1
ATOM 853 O O . MET A 1 105 ? 0.747 0.236 -13.615 1.00 95.56 105 MET A O 1
ATOM 857 N N . ASP A 1 106 ? -0.416 2.148 -13.556 1.00 96.81 106 ASP A N 1
ATOM 858 C CA . ASP A 1 106 ? -0.268 2.435 -14.990 1.00 96.81 106 ASP A CA 1
ATOM 859 C C . ASP A 1 106 ? 1.204 2.507 -15.403 1.00 96.81 106 ASP A C 1
ATOM 861 O O . ASP A 1 106 ? 1.634 1.880 -16.372 1.00 96.81 106 ASP A O 1
ATOM 865 N N . PHE A 1 107 ? 2.018 3.223 -14.628 1.00 93.56 107 PHE A N 1
ATOM 866 C CA . PHE A 1 107 ? 3.438 3.316 -14.924 1.00 93.56 107 PHE A CA 1
ATOM 867 C C . PHE A 1 107 ? 4.149 1.962 -14.789 1.00 93.56 107 PHE A C 1
ATOM 869 O O . PHE A 1 107 ? 4.856 1.546 -15.703 1.00 93.56 107 PHE A O 1
ATOM 876 N N . LEU A 1 108 ? 3.977 1.257 -13.670 1.00 90.12 108 LEU A N 1
ATOM 877 C CA . LEU A 1 108 ? 4.715 0.018 -13.417 1.00 90.12 108 LEU A CA 1
ATOM 878 C C . LEU A 1 108 ? 4.236 -1.143 -14.295 1.00 90.12 108 LEU A C 1
ATOM 880 O O . LEU A 1 108 ? 5.060 -1.854 -14.861 1.00 90.12 108 LEU A O 1
ATOM 884 N N . VAL A 1 109 ? 2.926 -1.335 -14.420 1.00 92.88 109 VAL A N 1
ATOM 885 C CA . VAL A 1 109 ? 2.351 -2.476 -15.138 1.00 92.88 109 VAL A CA 1
ATOM 886 C C . VAL A 1 109 ? 2.301 -2.193 -16.634 1.00 92.88 109 VAL A C 1
ATOM 888 O O . VAL A 1 109 ? 2.902 -2.932 -17.408 1.00 92.88 109 VAL A O 1
ATOM 891 N N . ASN A 1 110 ? 1.667 -1.096 -17.056 1.00 93.56 110 ASN A N 1
ATOM 892 C CA . ASN A 1 110 ? 1.448 -0.847 -18.484 1.00 93.56 110 ASN A CA 1
ATOM 893 C C . ASN A 1 110 ? 2.705 -0.315 -19.185 1.00 93.56 110 ASN A C 1
ATOM 895 O O . ASN A 1 110 ? 3.031 -0.769 -20.278 1.00 93.56 110 ASN A O 1
ATOM 899 N N . LYS A 1 111 ? 3.426 0.645 -18.582 1.00 91.88 111 LYS A N 1
ATOM 900 C CA . LYS A 1 111 ? 4.589 1.282 -19.243 1.00 91.88 111 LYS A CA 1
ATOM 901 C C . LYS A 1 111 ? 5.898 0.524 -19.041 1.00 91.88 111 LYS A C 1
ATOM 903 O O . LYS A 1 111 ? 6.753 0.552 -19.925 1.00 91.88 111 LYS A O 1
ATOM 908 N N . MET A 1 112 ? 6.080 -0.106 -17.881 1.00 84.31 112 MET A N 1
ATOM 909 C CA . MET A 1 112 ? 7.311 -0.835 -17.548 1.00 84.31 112 MET A CA 1
ATOM 910 C C . MET A 1 112 ? 7.174 -2.358 -17.674 1.00 84.31 112 MET A C 1
ATOM 912 O O . MET A 1 112 ? 8.191 -3.046 -17.627 1.00 84.31 112 MET A O 1
ATOM 916 N N . GLY A 1 113 ? 5.960 -2.887 -17.860 1.00 86.62 113 GLY A N 1
ATOM 917 C CA . GLY A 1 113 ? 5.728 -4.319 -18.064 1.00 86.62 113 GLY A CA 1
ATOM 918 C C . GLY A 1 113 ? 5.878 -5.172 -16.802 1.00 86.62 113 GLY A C 1
ATOM 919 O O . GLY A 1 113 ? 6.078 -6.381 -16.904 1.00 86.62 113 GLY A O 1
ATOM 920 N N . TYR A 1 114 ? 5.824 -4.576 -15.607 1.00 87.38 114 TYR A N 1
ATOM 921 C CA . TYR A 1 114 ? 5.906 -5.340 -14.364 1.00 87.38 114 TYR A CA 1
ATOM 922 C C . TYR A 1 114 ? 4.617 -6.104 -14.073 1.00 87.38 114 TYR A C 1
ATOM 924 O O . TYR A 1 114 ? 3.512 -5.638 -14.340 1.00 87.38 114 TYR A O 1
ATOM 932 N N . SER A 1 115 ? 4.762 -7.270 -13.442 1.00 90.06 115 SER A N 1
ATOM 933 C CA . SER A 1 115 ? 3.615 -8.035 -12.957 1.00 90.06 115 SER A CA 1
ATOM 934 C C . SER A 1 115 ? 2.879 -7.275 -11.850 1.00 90.06 115 SER A C 1
ATOM 936 O O . SER A 1 115 ? 3.490 -6.826 -10.878 1.00 90.06 115 SER A O 1
ATOM 938 N N . SER A 1 116 ? 1.553 -7.184 -11.959 1.00 93.44 116 SER A N 1
ATOM 939 C CA . SER A 1 116 ? 0.699 -6.574 -10.932 1.00 93.44 116 SER A CA 1
ATOM 940 C C . SER A 1 116 ? 0.830 -7.280 -9.573 1.00 93.44 116 SER A C 1
ATOM 942 O O . SER A 1 116 ? 0.961 -6.623 -8.538 1.00 93.44 116 SER A O 1
ATOM 944 N N . THR A 1 117 ? 0.925 -8.613 -9.572 1.00 91.50 117 THR A N 1
ATOM 945 C CA . THR A 1 117 ? 1.179 -9.433 -8.374 1.00 91.50 117 THR A CA 1
ATOM 946 C C . THR A 1 117 ? 2.512 -9.090 -7.705 1.00 91.50 117 THR A C 1
ATOM 948 O O . THR A 1 117 ? 2.624 -9.115 -6.478 1.00 91.50 117 THR A O 1
ATOM 951 N N . LEU A 1 118 ? 3.542 -8.721 -8.477 1.00 88.31 118 LEU A N 1
ATOM 952 C CA . LEU A 1 118 ? 4.814 -8.270 -7.901 1.00 88.31 118 LEU A CA 1
ATOM 953 C C . LEU A 1 118 ? 4.630 -6.961 -7.121 1.00 88.31 118 LEU A C 1
ATOM 955 O O . LEU A 1 118 ? 5.192 -6.804 -6.035 1.00 88.31 118 LEU A O 1
ATOM 959 N N . VAL A 1 119 ? 3.798 -6.051 -7.634 1.00 90.31 119 VAL A N 1
ATOM 960 C CA . VAL A 1 119 ? 3.446 -4.810 -6.932 1.00 90.31 119 VAL A CA 1
ATOM 961 C C . VAL A 1 119 ? 2.657 -5.114 -5.652 1.00 90.31 119 VAL A C 1
ATOM 963 O O . VAL A 1 119 ? 2.930 -4.497 -4.623 1.00 90.31 119 VAL A O 1
ATOM 966 N N . ALA A 1 120 ? 1.763 -6.111 -5.661 1.00 92.44 120 ALA A N 1
ATOM 967 C CA . ALA A 1 120 ? 1.034 -6.563 -4.466 1.00 92.44 120 ALA A CA 1
ATOM 968 C C . ALA A 1 120 ? 1.972 -7.064 -3.362 1.00 92.44 120 ALA A C 1
ATOM 970 O O . ALA A 1 120 ? 1.889 -6.647 -2.200 1.00 92.44 120 ALA A O 1
ATOM 971 N N . LYS A 1 121 ? 2.953 -7.891 -3.742 1.00 89.69 121 LYS A N 1
ATOM 972 C CA . LYS A 1 121 ? 4.001 -8.376 -2.833 1.00 89.69 121 LYS A CA 1
ATOM 973 C C . LYS A 1 121 ? 4.821 -7.236 -2.223 1.00 89.69 121 LYS A C 1
ATOM 975 O O . LYS A 1 121 ? 5.440 -7.422 -1.176 1.00 89.69 121 LYS A O 1
ATOM 980 N N . GLN A 1 122 ? 4.808 -6.053 -2.838 1.00 87.75 122 GLN A N 1
ATOM 981 C CA . GLN A 1 122 ? 5.642 -4.909 -2.479 1.00 87.75 122 GLN A CA 1
ATOM 982 C C . GLN A 1 122 ? 4.842 -3.613 -2.371 1.00 87.75 122 GLN A C 1
ATOM 984 O O . GLN A 1 122 ? 5.285 -2.539 -2.780 1.00 87.75 122 GLN A O 1
ATOM 989 N N . SER A 1 123 ? 3.672 -3.713 -1.749 1.00 90.00 123 SER A N 1
ATOM 990 C CA . SER A 1 123 ? 2.684 -2.644 -1.602 1.00 90.00 123 SER A CA 1
ATOM 991 C C . SER A 1 123 ? 3.209 -1.328 -0.997 1.00 90.00 123 SER A C 1
ATOM 993 O O . SER A 1 123 ? 2.571 -0.286 -1.148 1.00 90.00 123 SER A O 1
ATOM 995 N N . SER A 1 124 ? 4.394 -1.314 -0.375 1.00 89.25 124 SER A N 1
ATOM 996 C CA . SER A 1 124 ? 5.052 -0.087 0.098 1.00 89.25 124 SER A CA 1
ATOM 997 C C . SER A 1 124 ? 5.471 0.872 -1.021 1.00 89.25 124 SER A C 1
ATOM 999 O O . SER A 1 124 ? 5.585 2.077 -0.772 1.00 89.25 124 SER A O 1
ATOM 1001 N N . ILE A 1 125 ? 5.645 0.387 -2.258 1.00 87.19 125 ILE A N 1
ATOM 1002 C CA . ILE A 1 125 ? 5.956 1.245 -3.410 1.00 87.19 125 ILE A CA 1
ATOM 1003 C C . ILE A 1 125 ? 4.857 2.275 -3.676 1.00 87.19 125 ILE A C 1
ATOM 1005 O O . ILE A 1 125 ? 5.162 3.409 -4.041 1.00 87.19 125 ILE A O 1
ATOM 1009 N N . LEU A 1 126 ? 3.595 1.932 -3.406 1.00 90.75 126 LEU A N 1
ATOM 1010 C CA . LEU A 1 126 ? 2.439 2.798 -3.656 1.00 90.75 126 LEU A CA 1
ATOM 1011 C C . LEU A 1 126 ? 2.509 4.115 -2.868 1.00 90.75 126 LEU A C 1
ATOM 1013 O O . LEU A 1 126 ? 1.982 5.137 -3.308 1.00 90.75 126 LEU A O 1
ATOM 1017 N N . ARG A 1 127 ? 3.212 4.122 -1.726 1.00 87.50 127 ARG A N 1
ATOM 1018 C CA . ARG A 1 127 ? 3.408 5.328 -0.910 1.00 87.50 127 ARG A CA 1
ATOM 1019 C C . ARG A 1 127 ? 4.534 6.229 -1.424 1.00 87.50 127 ARG A C 1
ATOM 1021 O O . ARG A 1 127 ? 4.628 7.386 -1.019 1.00 87.50 127 ARG A O 1
ATOM 1028 N N . GLN A 1 128 ? 5.413 5.731 -2.290 1.00 86.50 128 GLN A N 1
ATOM 1029 C CA . GLN A 1 128 ? 6.541 6.514 -2.784 1.00 86.50 128 GLN A CA 1
ATOM 1030 C C . GLN A 1 128 ? 6.092 7.585 -3.793 1.00 86.50 128 GLN A C 1
ATOM 1032 O O . GLN A 1 128 ? 5.063 7.486 -4.468 1.00 86.50 128 GLN A O 1
ATOM 1037 N N . SER A 1 129 ? 6.883 8.653 -3.917 1.00 85.81 129 SER A N 1
ATOM 1038 C CA . SER A 1 129 ? 6.648 9.657 -4.959 1.00 85.81 129 SER A CA 1
ATOM 1039 C C . SER A 1 129 ? 6.840 9.025 -6.339 1.00 85.81 129 SER A C 1
ATOM 1041 O O . SER A 1 129 ? 7.857 8.380 -6.587 1.00 85.81 129 SER A O 1
ATOM 1043 N N . LEU A 1 130 ? 5.864 9.221 -7.230 1.00 87.12 130 LEU A N 1
ATOM 1044 C CA . LEU A 1 130 ? 5.893 8.634 -8.568 1.00 87.12 130 LEU A CA 1
ATOM 1045 C C . LEU A 1 130 ? 7.017 9.296 -9.362 1.00 87.12 130 LEU A C 1
ATOM 1047 O O . LEU A 1 130 ? 7.973 8.636 -9.742 1.00 87.12 130 LEU A O 1
ATOM 1051 N N . GLU A 1 131 ? 6.954 10.617 -9.476 1.00 84.81 131 GLU A N 1
ATOM 1052 C CA . GLU A 1 131 ? 7.908 11.428 -10.232 1.00 84.81 131 GLU A CA 1
ATOM 1053 C C . GLU A 1 131 ? 9.302 11.456 -9.602 1.00 84.81 131 GLU A C 1
ATOM 1055 O O . GLU A 1 131 ? 10.296 11.333 -10.305 1.00 84.81 131 GLU A O 1
ATOM 1060 N N . LYS A 1 132 ? 9.402 11.590 -8.270 1.00 79.00 132 LYS A N 1
ATOM 1061 C CA . LYS A 1 132 ? 10.707 11.792 -7.612 1.00 79.00 132 LYS A CA 1
ATOM 1062 C C . LYS A 1 132 ? 11.442 10.497 -7.281 1.00 79.00 132 LYS A C 1
ATOM 1064 O O . LYS A 1 132 ? 12.639 10.539 -7.015 1.00 79.00 132 LYS A O 1
ATOM 1069 N N . ARG A 1 133 ? 10.742 9.359 -7.194 1.00 79.94 133 ARG A N 1
ATOM 1070 C CA . ARG A 1 133 ? 11.345 8.085 -6.759 1.00 79.94 133 ARG A CA 1
ATOM 1071 C C . ARG A 1 133 ? 11.079 6.943 -7.722 1.00 79.94 133 ARG A C 1
ATOM 1073 O O . ARG A 1 133 ? 12.035 6.315 -8.154 1.00 79.94 133 ARG A O 1
ATOM 1080 N N . ILE A 1 134 ? 9.822 6.668 -8.055 1.00 82.81 134 ILE A N 1
ATOM 1081 C CA . ILE A 1 134 ? 9.468 5.466 -8.824 1.00 82.81 134 ILE A CA 1
ATOM 1082 C C . ILE A 1 134 ? 9.953 5.578 -10.274 1.00 82.81 134 ILE A C 1
ATOM 1084 O O . ILE A 1 134 ? 10.694 4.711 -10.726 1.00 82.81 134 ILE A O 1
ATOM 1088 N N . VAL A 1 135 ? 9.586 6.653 -10.980 1.00 83.75 135 VAL A N 1
ATOM 1089 C CA . VAL A 1 135 ? 9.920 6.847 -12.401 1.00 83.75 135 VAL A CA 1
ATOM 1090 C C . VAL A 1 135 ? 11.432 6.845 -12.640 1.00 83.75 135 VAL A C 1
ATOM 1092 O O . VAL A 1 135 ? 11.888 6.023 -13.433 1.00 83.75 135 VAL A O 1
ATOM 1095 N N . PRO A 1 136 ? 12.245 7.660 -11.938 1.00 77.88 136 PRO A N 1
ATOM 1096 C CA . PRO A 1 136 ? 13.674 7.744 -12.230 1.00 77.88 136 PRO A CA 1
ATOM 1097 C C . PRO A 1 136 ? 14.390 6.417 -11.977 1.00 77.88 136 PRO A C 1
ATOM 1099 O O . PRO A 1 136 ? 15.229 5.998 -12.768 1.00 77.88 136 PRO A O 1
ATOM 1102 N N . ARG A 1 137 ? 14.006 5.708 -10.908 1.00 75.00 137 ARG A N 1
ATOM 1103 C CA . ARG A 1 137 ? 14.600 4.413 -10.551 1.00 75.00 137 ARG A CA 1
ATOM 1104 C C . ARG A 1 137 ? 14.210 3.309 -11.526 1.00 75.00 137 ARG A C 1
ATOM 1106 O O . ARG A 1 137 ? 15.053 2.494 -11.879 1.00 75.00 137 ARG A O 1
ATOM 1113 N N . ALA A 1 138 ? 12.951 3.276 -11.955 1.00 78.44 138 ALA A N 1
ATOM 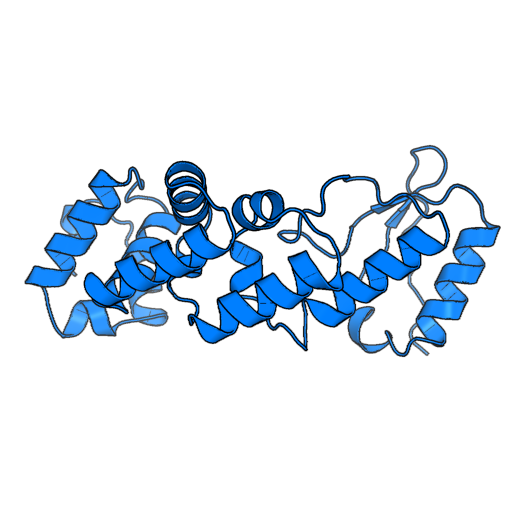1114 C CA . ALA A 1 138 ? 12.473 2.273 -12.898 1.00 78.44 138 ALA A CA 1
ATOM 1115 C C . ALA A 1 138 ? 13.100 2.458 -14.287 1.00 78.44 138 ALA A C 1
ATOM 1117 O O . ALA A 1 138 ? 13.488 1.473 -14.910 1.00 78.44 138 ALA A O 1
ATOM 1118 N N . LEU A 1 139 ? 13.243 3.706 -14.749 1.00 79.25 139 LEU A N 1
ATOM 1119 C CA . LEU A 1 139 ? 13.916 4.016 -16.012 1.00 79.25 139 LEU A CA 1
ATOM 1120 C C . LEU A 1 139 ? 15.402 3.654 -15.960 1.00 79.25 139 LEU A C 1
ATOM 1122 O O . LEU A 1 139 ? 15.883 2.992 -16.873 1.00 79.25 139 LEU A O 1
ATOM 1126 N N . PHE A 1 140 ? 16.090 4.000 -14.868 1.00 73.69 140 PHE A N 1
ATOM 1127 C CA . PHE A 1 140 ? 17.480 3.599 -14.653 1.00 73.69 140 PHE A CA 1
ATOM 1128 C C . PHE A 1 140 ? 17.642 2.073 -14.678 1.00 73.69 140 PHE A C 1
ATOM 1130 O O . PHE A 1 140 ? 18.493 1.552 -15.387 1.00 73.69 140 PHE A O 1
ATOM 1137 N N . ALA A 1 141 ? 16.782 1.334 -13.968 1.00 72.75 141 ALA A N 1
ATOM 1138 C CA . ALA A 1 141 ? 16.823 -0.128 -13.969 1.00 72.75 141 ALA A CA 1
ATOM 1139 C C . ALA A 1 141 ? 16.584 -0.727 -15.366 1.00 72.75 141 ALA A C 1
ATOM 1141 O O . ALA A 1 141 ? 17.255 -1.685 -15.742 1.00 72.75 141 ALA A O 1
ATOM 1142 N N . ARG A 1 142 ? 15.656 -0.161 -16.148 1.00 75.19 142 ARG A N 1
ATOM 1143 C CA . ARG A 1 142 ? 15.387 -0.605 -17.524 1.00 75.19 142 ARG A CA 1
ATOM 1144 C C . ARG A 1 142 ? 16.581 -0.377 -18.447 1.00 75.19 142 ARG A C 1
ATOM 1146 O O . ARG A 1 142 ? 16.858 -1.243 -19.268 1.00 75.19 142 ARG A O 1
ATOM 1153 N N . GLU A 1 143 ? 17.279 0.742 -18.289 1.00 73.00 143 GLU A N 1
ATOM 1154 C CA . GLU A 1 143 ? 18.483 1.049 -19.068 1.00 73.00 143 GLU A CA 1
ATOM 1155 C C . GLU A 1 143 ? 19.644 0.103 -18.729 1.00 73.00 143 GLU A C 1
ATOM 1157 O O . GLU A 1 143 ? 20.307 -0.436 -19.607 1.00 73.00 143 GLU A O 1
ATOM 1162 N N . LEU A 1 144 ? 19.832 -0.229 -17.449 1.00 69.88 144 LEU A N 1
ATOM 1163 C CA . LEU A 1 144 ? 20.802 -1.262 -17.074 1.00 69.88 144 LEU A CA 1
ATOM 1164 C C . LEU A 1 144 ? 20.478 -2.615 -17.732 1.00 69.88 144 LEU A C 1
ATOM 1166 O O . LEU A 1 144 ? 21.371 -3.315 -18.212 1.00 69.88 144 LEU A O 1
ATOM 1170 N N . LEU A 1 145 ? 19.198 -2.988 -17.778 1.00 72.06 145 LEU A N 1
ATOM 1171 C CA . LEU A 1 145 ? 18.772 -4.248 -18.386 1.00 72.06 145 LEU A CA 1
ATOM 1172 C C . LEU A 1 145 ? 18.951 -4.260 -19.913 1.00 72.06 145 LEU A C 1
ATOM 1174 O O . LEU A 1 145 ? 19.387 -5.282 -20.444 1.00 72.06 145 LEU A O 1
ATOM 1178 N N . SER A 1 146 ? 18.672 -3.156 -20.622 1.00 71.69 146 SER A N 1
ATOM 1179 C CA . SER A 1 146 ? 18.864 -3.067 -22.085 1.00 71.69 146 SER A CA 1
ATOM 1180 C C . SER A 1 146 ? 20.329 -3.255 -22.493 1.00 71.69 146 SER A C 1
ATOM 1182 O O . SER A 1 146 ? 20.615 -3.769 -23.573 1.00 71.69 146 SER A O 1
ATOM 1184 N N . GLN A 1 147 ? 21.260 -2.916 -21.602 1.00 69.88 147 GLN A N 1
ATOM 1185 C CA . GLN A 1 147 ? 22.702 -3.042 -21.814 1.00 69.88 147 GLN A CA 1
ATOM 1186 C C . GLN A 1 147 ? 23.294 -4.376 -21.338 1.00 69.88 147 GLN A C 1
ATOM 1188 O O . GLN A 1 147 ? 24.514 -4.576 -21.366 1.00 69.88 147 GLN A O 1
ATOM 1193 N N . GLY A 1 148 ? 22.444 -5.306 -20.898 1.00 69.81 148 GLY A N 1
ATOM 1194 C CA . GLY A 1 148 ? 22.858 -6.643 -20.487 1.00 69.81 148 GLY A CA 1
ATOM 1195 C C . GLY A 1 148 ? 23.499 -6.704 -19.100 1.00 69.81 148 GLY A C 1
ATOM 1196 O O . GLY A 1 148 ? 24.226 -7.658 -18.811 1.00 69.81 148 GLY A O 1
ATOM 1197 N N . PHE A 1 149 ? 23.259 -5.715 -18.230 1.00 64.88 149 PHE A N 1
ATOM 1198 C CA . PHE A 1 149 ? 23.579 -5.861 -16.812 1.00 64.88 149 PHE A CA 1
ATOM 1199 C C . PHE A 1 149 ? 22.537 -6.752 -16.141 1.00 64.88 149 PHE A C 1
ATOM 1201 O O . PHE A 1 149 ? 21.334 -6.511 -16.225 1.00 64.88 149 PHE A O 1
ATOM 1208 N N . THR A 1 150 ? 22.998 -7.766 -15.416 1.00 55.28 150 THR A N 1
ATOM 1209 C CA . THR A 1 150 ? 22.134 -8.579 -14.561 1.00 55.28 150 THR A CA 1
ATOM 1210 C C . THR A 1 150 ? 22.110 -7.968 -13.167 1.00 55.28 150 THR A C 1
ATOM 1212 O O . THR A 1 150 ? 23.111 -7.973 -12.448 1.00 55.28 150 THR A O 1
ATOM 1215 N N . VAL A 1 151 ? 20.965 -7.437 -12.752 1.00 55.41 151 VAL A N 1
ATOM 1216 C CA . VAL A 1 151 ? 20.770 -7.006 -11.365 1.00 55.41 151 VAL A CA 1
ATOM 1217 C C . VAL A 1 151 ? 20.485 -8.261 -10.533 1.00 55.41 151 VAL A C 1
ATOM 1219 O O . VAL A 1 151 ? 19.387 -8.812 -10.591 1.00 55.41 151 VAL A O 1
ATOM 1222 N N . ALA A 1 152 ? 21.490 -8.770 -9.813 1.00 41.16 152 ALA A N 1
ATOM 1223 C CA . ALA A 1 152 ? 21.315 -9.922 -8.929 1.00 41.16 152 ALA A CA 1
ATOM 1224 C C . ALA A 1 152 ? 20.396 -9.552 -7.757 1.00 41.16 152 ALA A C 1
ATOM 1226 O O . ALA A 1 152 ? 20.642 -8.572 -7.058 1.00 41.16 152 ALA A O 1
ATOM 1227 N N . GLY A 1 153 ? 19.333 -10.338 -7.569 1.00 47.59 153 GLY A N 1
ATOM 1228 C CA . GLY A 1 153 ? 18.125 -9.927 -6.835 1.00 47.59 153 GLY A CA 1
ATOM 1229 C C . GLY A 1 153 ? 16.900 -9.816 -7.752 1.00 47.59 153 GLY A C 1
ATOM 1230 O O . GLY A 1 153 ? 16.060 -8.938 -7.572 1.00 47.59 153 GLY A O 1
ATOM 1231 N N . THR A 1 154 ? 16.852 -10.688 -8.763 1.00 48.22 154 THR A N 1
ATOM 1232 C CA . THR A 1 154 ? 15.738 -10.943 -9.682 1.00 48.22 154 THR A CA 1
ATOM 1233 C C . THR A 1 154 ? 14.391 -10.937 -8.957 1.00 48.22 154 THR A C 1
ATOM 1235 O O . THR A 1 154 ? 14.267 -11.550 -7.903 1.00 48.22 154 THR A O 1
ATOM 1238 N N . GLU A 1 155 ? 13.407 -10.266 -9.565 1.00 43.66 155 GLU A N 1
ATOM 1239 C CA . GLU A 1 155 ? 12.139 -9.785 -8.983 1.00 43.66 155 GLU A CA 1
ATOM 1240 C C . GLU A 1 155 ? 12.303 -8.515 -8.143 1.00 43.66 155 GLU A C 1
ATOM 1242 O O . GLU A 1 155 ? 12.299 -8.562 -6.919 1.00 43.66 155 GLU A O 1
ATOM 1247 N N . LEU A 1 156 ? 12.439 -7.374 -8.834 1.00 46.38 156 LEU A N 1
ATOM 1248 C CA . LEU A 1 156 ? 12.536 -6.011 -8.294 1.00 46.38 156 LEU A CA 1
ATOM 1249 C C . LEU A 1 156 ? 11.945 -5.874 -6.901 1.00 46.38 156 LEU A C 1
ATOM 1251 O O . LEU A 1 156 ? 10.752 -5.643 -6.784 1.00 46.38 156 LEU A O 1
ATOM 1255 N N . GLN A 1 157 ? 12.766 -5.991 -5.859 1.00 44.59 157 GLN A N 1
ATOM 1256 C CA . GLN A 1 157 ? 12.358 -5.675 -4.497 1.00 44.59 157 GLN A CA 1
ATOM 1257 C C . GLN A 1 157 ? 12.455 -4.154 -4.312 1.00 44.59 157 GLN A C 1
ATOM 1259 O O . GLN A 1 157 ? 13.437 -3.612 -3.812 1.00 44.59 157 GLN A O 1
ATOM 1264 N N . PHE A 1 158 ? 11.417 -3.440 -4.745 1.00 46.22 158 PHE A N 1
ATOM 1265 C CA . PHE A 1 158 ? 11.212 -1.996 -4.611 1.00 46.22 158 PHE A CA 1
ATOM 1266 C C . PHE A 1 158 ? 11.281 -1.485 -3.163 1.00 46.22 158 PHE A C 1
ATOM 1268 O O . PHE A 1 158 ? 11.418 -0.278 -2.939 1.00 46.22 158 PHE A O 1
ATOM 1275 N N . THR A 1 159 ? 11.196 -2.382 -2.177 1.00 39.62 159 THR A N 1
ATOM 1276 C CA . THR A 1 159 ? 11.317 -2.079 -0.746 1.00 39.62 159 THR A CA 1
ATOM 1277 C C . THR A 1 159 ? 12.748 -1.732 -0.322 1.00 39.62 159 THR A C 1
ATOM 1279 O O . THR A 1 159 ? 12.898 -1.006 0.657 1.00 39.62 159 THR A O 1
ATOM 1282 N N . HIS A 1 160 ? 13.770 -2.160 -1.079 1.00 42.91 160 HIS A N 1
ATOM 1283 C CA . HIS A 1 160 ? 15.192 -1.934 -0.774 1.00 42.91 160 HIS A CA 1
ATOM 1284 C C . HIS A 1 160 ? 15.995 -1.342 -1.947 1.00 42.91 160 HIS A C 1
ATOM 1286 O O . HIS A 1 160 ? 17.210 -1.455 -1.976 1.00 42.91 160 HIS A O 1
ATOM 1292 N N . PHE A 1 161 ? 15.348 -0.687 -2.919 1.00 40.75 161 PHE A N 1
ATOM 1293 C CA . PHE A 1 161 ? 16.056 -0.075 -4.054 1.00 40.75 161 PHE A CA 1
ATOM 1294 C C . PHE A 1 161 ? 16.739 1.247 -3.643 1.00 40.75 161 PHE A C 1
ATOM 1296 O O . PHE A 1 161 ? 16.071 2.102 -3.037 1.00 40.75 161 PHE A O 1
ATOM 1303 N N . PRO A 1 162 ? 18.014 1.498 -3.995 1.00 45.59 162 PRO A N 1
ATOM 1304 C CA . PRO A 1 162 ? 18.783 0.979 -5.140 1.00 45.59 162 PRO A CA 1
ATOM 1305 C C . PRO A 1 162 ? 19.290 -0.459 -4.956 1.00 45.59 162 PRO A C 1
ATOM 1307 O O . PRO A 1 162 ? 19.384 -0.912 -3.823 1.00 45.59 162 PRO A O 1
ATOM 1310 N N . PRO A 1 163 ? 19.629 -1.198 -6.031 1.00 44.91 163 PRO A N 1
ATOM 1311 C CA . PRO A 1 163 ? 20.279 -2.482 -5.860 1.00 44.91 163 PRO A CA 1
ATOM 1312 C C . PRO A 1 163 ? 21.631 -2.200 -5.209 1.00 44.91 163 PRO A C 1
ATOM 1314 O O . PRO A 1 163 ? 22.493 -1.567 -5.812 1.00 44.91 163 PRO A O 1
ATOM 1317 N N . GLU A 1 164 ? 21.829 -2.666 -3.979 1.00 37.38 164 GLU A N 1
ATOM 1318 C CA . GLU A 1 164 ? 23.130 -2.578 -3.300 1.00 37.38 164 GLU A CA 1
ATOM 1319 C C . GLU A 1 164 ? 24.223 -3.324 -4.086 1.00 37.38 164 GLU A C 1
ATOM 1321 O O . GLU A 1 164 ? 25.409 -3.165 -3.814 1.00 37.38 164 GLU A O 1
ATOM 1326 N N . ARG A 1 165 ? 23.833 -4.154 -5.066 1.00 42.84 165 ARG A N 1
ATOM 1327 C CA . ARG A 1 165 ? 24.718 -5.019 -5.843 1.00 42.84 165 ARG A CA 1
ATOM 1328 C C . ARG A 1 165 ? 24.356 -4.973 -7.326 1.00 42.84 165 ARG A C 1
ATOM 1330 O O . ARG A 1 165 ? 23.327 -5.505 -7.734 1.00 42.84 165 ARG A O 1
ATOM 1337 N N . ILE A 1 166 ? 25.228 -4.388 -8.144 1.00 52.56 166 ILE A N 1
ATOM 1338 C CA . ILE A 1 166 ? 25.185 -4.557 -9.604 1.00 52.56 166 ILE A CA 1
ATOM 1339 C C . ILE A 1 166 ? 26.220 -5.623 -9.960 1.00 52.56 166 ILE A C 1
ATOM 1341 O O . ILE A 1 166 ? 27.411 -5.448 -9.687 1.00 52.56 166 ILE A O 1
ATOM 1345 N N . GLN A 1 167 ? 25.781 -6.741 -10.546 1.00 50.03 167 GLN A N 1
ATOM 1346 C CA . GLN A 1 167 ? 26.721 -7.705 -11.111 1.00 50.03 167 GLN A CA 1
ATOM 1347 C C . GLN A 1 167 ? 27.175 -7.203 -12.472 1.00 50.03 167 GLN A C 1
ATOM 1349 O O . GLN A 1 167 ? 26.371 -6.920 -13.358 1.00 50.03 167 GLN A O 1
ATOM 1354 N N . ILE A 1 168 ? 28.486 -7.088 -12.616 1.00 54.41 168 ILE A N 1
ATOM 1355 C CA . ILE A 1 168 ? 29.132 -6.690 -13.851 1.00 54.41 168 ILE A CA 1
ATOM 1356 C C . ILE A 1 168 ? 29.943 -7.887 -14.332 1.00 54.41 168 ILE A C 1
ATOM 1358 O O . ILE A 1 168 ? 30.691 -8.495 -13.567 1.00 54.41 168 ILE A O 1
ATOM 1362 N N . SER A 1 169 ? 29.780 -8.258 -15.598 1.00 52.72 169 SER A N 1
ATOM 1363 C CA . SER A 1 169 ? 30.491 -9.390 -16.193 1.00 52.72 169 SER A CA 1
ATOM 1364 C C . SER A 1 169 ? 31.799 -8.971 -16.870 1.00 52.72 169 SER A C 1
ATOM 1366 O O . SER A 1 169 ? 32.632 -9.828 -17.157 1.00 52.72 169 SER A O 1
ATOM 1368 N N . SER A 1 170 ? 32.030 -7.668 -17.096 1.00 56.22 170 SER A N 1
ATOM 1369 C CA . SER A 1 170 ? 33.274 -7.162 -17.699 1.00 56.22 170 SER A CA 1
ATOM 1370 C C . SER A 1 170 ? 33.665 -5.734 -17.276 1.00 56.22 170 SER A C 1
ATOM 1372 O O . SER A 1 170 ? 32.819 -4.869 -17.066 1.00 56.22 170 SER A O 1
ATOM 1374 N N . LEU A 1 171 ? 34.967 -5.411 -17.257 1.00 52.53 171 LEU A N 1
ATOM 1375 C CA . LEU A 1 171 ? 35.449 -4.034 -17.014 1.00 52.53 171 LEU A CA 1
ATOM 1376 C C . LEU A 1 171 ? 34.925 -3.005 -18.039 1.00 52.53 171 LEU A C 1
ATOM 1378 O O . LEU A 1 171 ? 34.792 -1.824 -17.717 1.00 52.53 171 LEU A O 1
ATOM 1382 N N . GLY A 1 172 ? 34.607 -3.435 -19.265 1.00 61.09 172 GLY A N 1
ATOM 1383 C CA . GLY A 1 172 ? 34.027 -2.569 -20.299 1.00 61.09 172 GLY A CA 1
ATOM 1384 C C . GLY A 1 172 ? 32.608 -2.090 -19.969 1.00 61.09 172 GLY A C 1
ATOM 1385 O O . GLY A 1 172 ? 32.190 -1.024 -20.411 1.00 61.09 172 GLY A O 1
ATOM 1386 N N . GLN A 1 173 ? 31.867 -2.844 -19.159 1.00 58.72 173 GLN A N 1
ATOM 1387 C CA . GLN A 1 173 ? 30.571 -2.427 -18.627 1.00 58.72 173 GLN A CA 1
ATOM 1388 C C . GLN A 1 173 ? 30.717 -1.375 -17.512 1.00 58.72 173 GLN A C 1
ATOM 1390 O O . GLN A 1 173 ? 29.933 -0.434 -17.473 1.00 58.72 173 GLN A O 1
ATOM 1395 N N . VAL A 1 174 ? 31.762 -1.447 -16.674 1.00 58.22 174 VAL A N 1
ATOM 1396 C CA . VAL A 1 174 ? 32.025 -0.429 -15.631 1.00 58.22 174 VAL A CA 1
ATOM 1397 C C . VAL A 1 174 ? 32.239 0.956 -16.249 1.00 58.22 174 VAL A C 1
ATOM 1399 O O . VAL A 1 174 ? 31.652 1.933 -15.797 1.00 58.22 174 VAL A O 1
ATOM 1402 N N . LYS A 1 175 ? 33.056 1.048 -17.307 1.00 58.53 175 LYS A N 1
ATOM 1403 C CA . LYS A 1 175 ? 33.343 2.327 -17.983 1.00 58.53 175 LYS A CA 1
ATOM 1404 C C . LYS A 1 175 ? 32.098 2.940 -18.636 1.00 58.53 175 LYS A C 1
ATOM 1406 O O . LYS A 1 175 ? 31.928 4.152 -18.571 1.00 58.53 175 LYS A O 1
ATOM 1411 N N . ARG A 1 176 ? 31.224 2.109 -19.216 1.00 61.22 176 ARG A N 1
ATOM 1412 C CA . ARG A 1 176 ? 29.942 2.545 -19.798 1.00 61.22 176 ARG A CA 1
ATOM 1413 C C . ARG A 1 176 ? 28.977 3.053 -18.733 1.00 61.22 176 ARG A C 1
ATOM 1415 O O . ARG A 1 176 ? 28.508 4.178 -18.845 1.00 61.22 176 ARG A O 1
ATOM 1422 N N . LEU A 1 177 ? 28.816 2.297 -17.645 1.00 61.34 177 LEU A N 1
ATOM 1423 C CA . LEU A 1 177 ? 27.995 2.691 -16.501 1.00 61.34 177 LEU A CA 1
ATOM 1424 C C . LEU A 1 177 ? 28.417 4.059 -15.938 1.00 61.34 177 LEU A C 1
ATOM 1426 O O . LEU A 1 177 ? 27.576 4.922 -15.716 1.00 61.34 177 LEU A O 1
ATOM 1430 N N . VAL A 1 178 ? 29.722 4.282 -15.743 1.00 62.06 178 VAL A N 1
ATOM 1431 C CA . VAL A 1 178 ? 30.254 5.562 -15.239 1.00 62.06 178 VAL A CA 1
ATOM 1432 C C . VAL A 1 178 ? 30.031 6.712 -16.233 1.00 62.06 178 VAL A C 1
ATOM 1434 O O . VAL A 1 178 ? 29.705 7.819 -15.807 1.00 62.06 178 VAL A O 1
ATOM 1437 N N . SER A 1 179 ? 30.166 6.466 -17.540 1.00 59.97 179 SER A N 1
ATOM 1438 C CA . SER A 1 179 ? 29.928 7.477 -18.582 1.00 59.97 179 SER A CA 1
ATOM 1439 C C . SER A 1 179 ? 28.457 7.894 -18.664 1.00 59.97 179 SER A C 1
ATOM 1441 O O . SER A 1 179 ? 28.150 9.073 -18.800 1.00 59.97 179 SER A O 1
ATOM 1443 N N . GLU A 1 180 ? 27.529 6.951 -18.531 1.00 60.47 180 GLU A N 1
ATOM 1444 C CA . GLU A 1 180 ? 26.094 7.229 -18.661 1.00 60.47 180 GLU A CA 1
ATOM 1445 C C . GLU A 1 180 ? 25.458 7.800 -17.404 1.00 60.47 180 GLU A C 1
ATOM 1447 O O . GLU A 1 180 ? 24.554 8.629 -17.483 1.00 60.47 180 GLU A O 1
ATOM 1452 N N . ILE A 1 181 ? 25.969 7.427 -16.231 1.00 60.78 181 ILE A N 1
ATOM 1453 C CA . ILE A 1 181 ? 25.680 8.133 -14.981 1.00 60.78 181 ILE A CA 1
ATOM 1454 C C . ILE A 1 181 ? 25.894 9.647 -15.155 1.00 60.78 181 ILE A C 1
ATOM 1456 O O . ILE A 1 181 ? 25.146 10.456 -14.595 1.00 60.78 181 ILE A O 1
ATOM 1460 N N . HIS A 1 182 ? 26.914 10.015 -15.932 1.00 55.06 182 HIS A N 1
ATOM 1461 C CA . HIS A 1 182 ? 27.244 11.395 -16.239 1.00 55.06 182 HIS A CA 1
ATOM 1462 C C . HIS A 1 182 ? 26.315 12.006 -17.308 1.00 55.06 182 HIS A C 1
ATOM 1464 O O . HIS A 1 182 ? 25.908 13.155 -17.144 1.00 55.06 182 HIS A O 1
ATOM 1470 N N . GLU A 1 183 ? 25.935 11.259 -18.355 1.00 51.78 183 GLU A N 1
ATOM 1471 C CA . GLU A 1 183 ? 25.050 11.749 -19.432 1.00 51.78 183 GLU A CA 1
ATOM 1472 C C . GLU A 1 183 ? 23.564 11.839 -19.053 1.00 51.78 183 GLU A C 1
ATOM 1474 O O . GLU A 1 183 ? 22.905 12.826 -19.373 1.00 51.78 183 GLU A O 1
ATOM 1479 N N . LEU A 1 184 ? 23.010 10.853 -18.346 1.00 52.12 184 LEU A N 1
ATOM 1480 C CA . LEU A 1 184 ? 21.560 10.721 -18.141 1.00 52.12 184 LEU A CA 1
ATOM 1481 C C . LEU A 1 184 ? 20.996 11.618 -17.016 1.00 52.12 184 LEU A C 1
ATOM 1483 O O . LEU A 1 184 ? 19.908 11.369 -16.501 1.00 52.12 184 LEU A O 1
ATOM 1487 N N . GLN A 1 185 ? 21.727 12.658 -16.592 1.00 48.91 185 GLN A N 1
ATOM 1488 C CA . GLN A 1 185 ? 21.356 13.559 -15.485 1.00 48.91 185 GLN A CA 1
ATOM 1489 C C . GLN A 1 185 ? 20.928 12.838 -14.183 1.00 48.91 185 GLN A C 1
ATOM 1491 O O . GLN A 1 185 ? 20.250 13.413 -13.331 1.00 48.91 185 GLN A O 1
ATOM 1496 N N . PHE A 1 186 ? 21.393 11.607 -13.937 1.00 53.84 186 PHE A N 1
ATOM 1497 C CA . PHE A 1 186 ? 21.146 10.898 -12.673 1.00 53.84 186 PHE A CA 1
ATOM 1498 C C . PHE A 1 186 ? 22.014 11.410 -11.508 1.00 53.84 186 PHE A C 1
ATOM 1500 O O . PHE A 1 186 ? 21.984 10.837 -10.418 1.00 53.84 186 PHE A O 1
ATOM 1507 N N . ARG A 1 187 ? 22.749 12.519 -11.686 1.00 42.44 187 ARG A N 1
ATOM 1508 C CA . ARG A 1 187 ? 23.624 13.147 -10.674 1.00 42.44 187 ARG A CA 1
ATOM 1509 C C . ARG A 1 187 ? 22.946 13.336 -9.310 1.00 42.44 187 ARG A C 1
ATOM 1511 O O . ARG A 1 187 ? 23.576 13.106 -8.283 1.00 42.44 187 ARG A O 1
ATOM 1518 N N . CYS A 1 188 ? 21.658 13.685 -9.280 1.00 40.09 188 CYS A N 1
ATOM 1519 C CA . CYS A 1 188 ? 20.910 13.862 -8.029 1.00 40.09 188 CYS A CA 1
ATOM 1520 C C . CYS A 1 188 ? 20.541 12.543 -7.321 1.00 40.09 188 CYS A C 1
ATOM 1522 O O . CYS A 1 188 ? 20.178 12.573 -6.149 1.00 40.09 188 CYS A O 1
ATOM 1524 N N . PHE A 1 189 ? 20.615 11.399 -8.009 1.00 43.44 189 PHE A N 1
ATOM 1525 C CA . PHE A 1 189 ? 20.319 10.082 -7.438 1.00 43.44 189 PHE A CA 1
ATOM 1526 C C . PHE A 1 189 ? 21.546 9.433 -6.797 1.00 43.44 189 PHE A C 1
ATOM 1528 O O . PHE A 1 189 ? 21.391 8.659 -5.858 1.00 43.44 189 PHE A O 1
ATOM 1535 N N . ILE A 1 190 ? 22.755 9.765 -7.261 1.00 43.44 190 ILE A N 1
ATOM 1536 C CA . ILE A 1 190 ? 23.989 9.075 -6.852 1.00 43.44 190 ILE A CA 1
ATOM 1537 C C . ILE A 1 190 ? 24.619 9.631 -5.581 1.00 43.44 190 ILE A C 1
ATOM 1539 O O . ILE A 1 190 ? 25.325 8.900 -4.897 1.00 43.44 190 ILE A O 1
ATOM 1543 N N . SER A 1 191 ? 24.293 10.860 -5.175 1.00 38.31 191 SER A N 1
ATOM 1544 C CA . SER A 1 191 ? 24.801 11.445 -3.921 1.00 38.31 191 SER A CA 1
ATOM 1545 C C . SER A 1 191 ? 24.450 10.638 -2.657 1.00 38.31 191 SER A C 1
ATOM 1547 O O . SER A 1 191 ? 24.964 10.931 -1.583 1.00 38.31 191 SER A O 1
ATOM 1549 N N . SER A 1 192 ? 23.594 9.617 -2.779 1.00 37.28 192 SER A N 1
ATOM 1550 C CA . SER A 1 192 ? 23.217 8.678 -1.717 1.00 37.28 192 SER A CA 1
ATOM 1551 C C . SER A 1 192 ? 23.378 7.190 -2.094 1.00 37.28 192 SER A C 1
ATOM 1553 O O . SER A 1 192 ? 22.930 6.335 -1.334 1.00 37.28 192 SER A O 1
ATOM 1555 N N . LEU A 1 193 ? 24.014 6.857 -3.232 1.00 41.44 193 LEU A N 1
ATOM 1556 C CA . LEU A 1 193 ? 24.304 5.472 -3.644 1.00 41.44 193 LEU A CA 1
ATOM 1557 C C . LEU A 1 193 ? 25.770 5.100 -3.361 1.00 41.44 193 LEU A C 1
ATOM 1559 O O . LEU A 1 193 ? 26.669 5.549 -4.069 1.00 41.44 193 LEU A O 1
ATOM 1563 N N . GLU A 1 194 ? 26.008 4.182 -2.423 1.00 42.16 194 GLU A N 1
ATOM 1564 C CA . GLU A 1 194 ? 27.210 3.340 -2.462 1.00 42.16 194 GLU A CA 1
ATOM 1565 C C . GLU A 1 194 ? 26.948 2.171 -3.422 1.00 42.16 194 GLU A C 1
ATOM 1567 O O . GLU A 1 194 ? 26.301 1.183 -3.080 1.00 42.16 194 GLU A O 1
ATOM 1572 N N . LEU A 1 195 ? 27.407 2.299 -4.668 1.00 47.72 195 LEU A N 1
ATOM 1573 C CA . LEU A 1 195 ? 27.360 1.215 -5.650 1.00 47.72 195 LEU A CA 1
ATOM 1574 C C . LEU A 1 195 ? 28.454 0.187 -5.336 1.00 47.72 195 LEU A C 1
ATOM 1576 O O . LEU A 1 195 ? 29.639 0.449 -5.558 1.00 47.72 195 LEU A O 1
ATOM 1580 N N . VAL A 1 196 ? 28.066 -1.002 -4.866 1.00 48.00 196 VAL A N 1
ATOM 1581 C CA . VAL A 1 196 ? 28.983 -2.146 -4.768 1.00 48.00 196 VAL A CA 1
ATOM 1582 C C . VAL A 1 196 ? 28.883 -2.958 -6.058 1.00 48.00 196 VAL A C 1
ATOM 1584 O O . VAL A 1 196 ? 27.885 -3.628 -6.336 1.00 48.00 196 VAL A O 1
ATOM 1587 N N . LEU A 1 197 ? 29.925 -2.873 -6.883 1.00 52.62 197 LEU A N 1
ATOM 1588 C CA . LEU A 1 197 ? 30.038 -3.646 -8.119 1.00 52.62 197 LEU A CA 1
ATOM 1589 C C . LEU A 1 197 ? 30.570 -5.043 -7.794 1.00 52.62 197 LEU A C 1
ATOM 1591 O O . LEU A 1 197 ? 31.516 -5.176 -7.025 1.00 52.62 197 LEU A O 1
ATOM 1595 N N . PHE A 1 198 ? 30.005 -6.090 -8.392 1.00 45.28 198 PHE A N 1
ATOM 1596 C CA . PHE A 1 198 ? 30.491 -7.463 -8.219 1.00 45.28 198 PHE A CA 1
ATOM 1597 C C . PHE A 1 198 ? 31.007 -8.012 -9.547 1.00 45.28 198 PHE A C 1
ATOM 1599 O O . PHE A 1 198 ? 30.272 -7.998 -10.530 1.00 45.28 198 PHE A O 1
ATOM 1606 N N . MET A 1 199 ? 32.230 -8.553 -9.560 1.00 42.19 199 MET A N 1
ATOM 1607 C CA . MET A 1 199 ? 32.749 -9.367 -10.668 1.00 42.19 199 MET A CA 1
ATOM 1608 C C . MET A 1 199 ? 33.074 -10.772 -10.155 1.00 42.19 199 MET A C 1
ATOM 1610 O O . MET A 1 199 ? 33.789 -10.925 -9.165 1.00 42.19 199 MET A O 1
ATOM 1614 N N . GLY A 1 200 ? 32.532 -11.808 -10.805 1.00 50.06 200 GLY A N 1
ATOM 1615 C CA . GLY A 1 200 ? 32.811 -13.208 -10.446 1.00 50.06 200 GLY A CA 1
ATOM 1616 C C . GLY A 1 200 ? 32.454 -13.576 -8.997 1.00 50.06 200 GLY A C 1
ATOM 1617 O O . GLY A 1 200 ? 33.175 -14.339 -8.361 1.00 50.06 200 GLY A O 1
ATOM 1618 N N . GLY A 1 201 ? 31.388 -12.987 -8.442 1.00 50.41 201 GLY A N 1
ATOM 1619 C CA . GLY A 1 201 ? 30.924 -13.255 -7.072 1.00 50.41 201 GLY A CA 1
ATOM 1620 C C . GLY A 1 201 ? 31.695 -12.535 -5.958 1.00 50.41 201 GLY A C 1
ATOM 1621 O O . GLY A 1 201 ? 31.305 -12.644 -4.797 1.00 50.41 201 GLY A O 1
ATOM 1622 N N . LYS A 1 202 ? 32.739 -11.760 -6.279 1.00 42.22 202 LYS A N 1
ATOM 1623 C CA . LYS A 1 202 ? 33.483 -10.947 -5.304 1.00 42.22 202 LYS A CA 1
ATOM 1624 C C . LYS A 1 202 ? 33.105 -9.465 -5.424 1.00 42.22 202 LYS A C 1
ATOM 1626 O O . LYS A 1 202 ? 33.001 -8.972 -6.551 1.00 42.22 202 LYS A O 1
ATOM 1631 N N . PRO A 1 203 ? 32.904 -8.750 -4.300 1.00 45.12 203 PRO A N 1
ATOM 1632 C CA . PRO A 1 203 ? 32.726 -7.306 -4.333 1.00 45.12 203 PRO A CA 1
ATOM 1633 C C . PRO A 1 203 ? 34.029 -6.657 -4.804 1.00 45.12 203 PRO A C 1
ATOM 1635 O O . PRO A 1 203 ? 35.097 -6.896 -4.239 1.00 45.12 203 PRO A O 1
ATOM 1638 N N . LEU A 1 204 ? 33.942 -5.833 -5.841 1.00 49.09 204 LEU A N 1
ATOM 1639 C CA . LEU A 1 204 ? 34.930 -4.791 -6.077 1.00 49.09 204 LEU A CA 1
ATOM 1640 C C . LEU A 1 204 ? 34.782 -3.769 -4.941 1.00 49.09 204 LEU A C 1
ATOM 1642 O O . LEU A 1 204 ? 33.673 -3.557 -4.444 1.00 49.09 204 LEU A O 1
ATOM 1646 N N . GLN A 1 205 ? 35.891 -3.168 -4.499 1.00 43.97 205 GLN A N 1
ATOM 1647 C CA . GLN A 1 205 ? 35.845 -2.097 -3.496 1.00 43.97 205 GLN A CA 1
ATOM 1648 C C . GLN A 1 205 ? 34.777 -1.058 -3.887 1.00 43.97 205 GLN A C 1
ATOM 1650 O O . GLN A 1 205 ? 34.621 -0.816 -5.090 1.00 43.97 205 GLN A O 1
ATOM 1655 N N . PRO A 1 206 ? 34.049 -0.459 -2.919 1.00 44.22 206 PRO A N 1
ATOM 1656 C CA . PRO A 1 206 ? 33.005 0.511 -3.225 1.00 44.22 206 PRO A CA 1
ATOM 1657 C C . PRO A 1 206 ? 33.581 1.567 -4.160 1.00 44.22 206 PRO A C 1
ATOM 1659 O O . PRO A 1 206 ? 34.567 2.227 -3.813 1.00 44.22 206 PRO A O 1
ATOM 1662 N N . LEU A 1 207 ? 33.009 1.704 -5.360 1.00 40.38 207 LEU A N 1
ATOM 1663 C CA . LEU A 1 207 ? 33.405 2.802 -6.224 1.00 40.38 207 LEU A CA 1
ATOM 1664 C C . LEU A 1 207 ? 32.886 4.063 -5.538 1.00 40.38 207 LEU A C 1
ATOM 1666 O O . LEU A 1 207 ? 31.701 4.382 -5.620 1.00 40.38 207 LEU A O 1
ATOM 1670 N N . LYS A 1 208 ? 33.772 4.785 -4.846 1.00 39.69 208 LYS A N 1
ATOM 1671 C CA . LYS A 1 208 ? 33.536 6.192 -4.535 1.00 39.69 208 LYS A CA 1
ATOM 1672 C C . LYS A 1 208 ? 33.505 6.903 -5.878 1.00 39.69 208 LYS A C 1
ATOM 1674 O O . LYS A 1 208 ? 34.555 7.256 -6.405 1.00 39.69 208 LYS A O 1
ATOM 1679 N N . VAL A 1 209 ? 32.321 7.016 -6.477 1.00 40.78 209 VAL A N 1
ATOM 1680 C CA . VAL A 1 209 ? 32.133 7.815 -7.687 1.00 40.78 209 VAL A CA 1
ATOM 1681 C C . VAL A 1 209 ? 32.556 9.235 -7.306 1.00 40.78 209 VAL A C 1
ATOM 1683 O O . VAL A 1 209 ? 31.933 9.811 -6.410 1.00 40.78 209 VAL A O 1
ATOM 1686 N N . PRO A 1 210 ? 33.645 9.782 -7.875 1.00 28.59 210 PRO A N 1
ATOM 1687 C CA . PRO A 1 210 ? 34.110 11.102 -7.491 1.00 28.59 210 PRO A CA 1
ATOM 1688 C C . PRO A 1 210 ? 33.030 12.111 -7.868 1.00 28.59 210 PRO A C 1
ATOM 1690 O O . PRO A 1 210 ? 32.613 12.187 -9.025 1.00 28.59 210 PRO A O 1
ATOM 1693 N N . ILE A 1 211 ? 32.550 12.849 -6.872 1.00 36.69 211 ILE A N 1
ATOM 1694 C CA . ILE A 1 211 ? 31.651 13.974 -7.089 1.00 36.69 211 ILE A CA 1
ATOM 1695 C C . ILE A 1 211 ? 32.546 15.122 -7.561 1.00 36.69 211 ILE A C 1
ATOM 1697 O O . ILE A 1 211 ? 33.348 15.622 -6.774 1.00 36.69 211 ILE A O 1
ATOM 1701 N N . PHE A 1 212 ? 32.445 15.480 -8.840 1.00 34.44 212 PHE A N 1
ATOM 1702 C CA . PHE A 1 212 ? 33.020 16.709 -9.392 1.00 34.44 212 PHE A CA 1
ATOM 1703 C C . PHE A 1 212 ? 31.925 17.759 -9.572 1.00 34.44 212 PHE A C 1
ATOM 1705 O O . PHE A 1 212 ? 30.856 17.416 -10.138 1.00 34.44 212 PHE A O 1
#

Secondary structure (DSSP, 8-state):
-HHHHHTT--HHHHHHHHHH--HHHHH-HHHHHHHHHHHHHTT--TTSHHHHHHHHHHHTS-HHHHHHHHHHHHHTT--HHHHHHHHHH-GGGTTS-HHHHHHHHIIIIIIT---HHHHHHTGGGGGS-IIIIIHHHHHHHHHHHHTT-B-SSSS--TTS-S-SEEE-S-HHHHHHHHHHHHHSSTHHHHTT---EEEETTEEPPP------